Protein AF-A0A9R1X3T6-F1 (afdb_monomer_lite)

Foldseek 3Di:
DDAFDADDPVLLVVLVPDDDPAAAAQPCCVVRVVRLCVSCVVSVNCCLVVVVPPQDDQWDDDDPDIDGRPRNVRSVNSSVSSVVSNVVRHDPNNLQPDDPPDQLVNLLVVLVVVQVVCVVVVNHDDQLRSVVVSLVNDDPLCVVVSVVQVPDPPHDGSVCSNVSRNVSVVVVVVPDDPPPPDDDDDDDDDDDDDDPPVVVVVVVVVVVQVVCVVVVHHDDDDDPPDPDD

Organism: Lactuca sativa (NCBI:txid4236)

Radius of gyration: 33.15 Å; chains: 1; bounding box: 69×45×117 Å

Secondary structure (DSSP, 8-state):
-PPPPPPPHHHHHHHHH---S--B-TT-HHHHHHHHHHHHHHTT-THHHHSSSPPPPSEEEETTEEEE-THHHHHHHHHHHHHHHHHHTB-TTTT----TT--HHHHHHHHHHHHHHHHHTT-PPPHHHHHHHHHHHS-GGGHHHHHHHHT-SSPPPHHHHHHHHHHHHHHHHHT----------------------HHHHHHHHHHHHHHHHHTT------PPP----

Structure (mmCIF, N/CA/C/O backbone):
data_AF-A0A9R1X3T6-F1
#
_entry.id   AF-A0A9R1X3T6-F1
#
loop_
_atom_site.group_PDB
_atom_site.id
_atom_site.type_symbol
_atom_site.label_atom_id
_atom_site.label_alt_id
_atom_site.label_comp_id
_atom_site.label_asym_id
_atom_site.label_entity_id
_atom_site.label_seq_id
_atom_site.pdbx_PDB_ins_code
_atom_site.Cartn_x
_atom_site.Cartn_y
_atom_site.Cartn_z
_atom_site.occupancy
_atom_site.B_iso_or_equiv
_atom_site.auth_seq_id
_atom_site.auth_comp_id
_atom_site.auth_asym_id
_atom_site.auth_atom_id
_atom_site.pdbx_PDB_model_num
ATOM 1 N N . MET A 1 1 ? -8.256 0.580 31.369 1.00 58.09 1 MET A N 1
ATOM 2 C CA . MET A 1 1 ? -8.127 0.953 29.943 1.00 58.09 1 MET A CA 1
ATOM 3 C C . MET A 1 1 ? -8.313 2.452 29.812 1.00 58.09 1 MET A C 1
ATOM 5 O O . MET A 1 1 ? -9.184 2.986 30.488 1.00 58.09 1 MET A O 1
ATOM 9 N N . ALA A 1 2 ? -7.495 3.122 28.999 1.00 66.38 2 ALA A N 1
ATOM 10 C CA . ALA A 1 2 ? -7.715 4.529 28.677 1.00 66.38 2 ALA A CA 1
ATOM 11 C C . ALA A 1 2 ? -9.013 4.673 27.867 1.00 66.38 2 ALA A C 1
ATOM 13 O O . ALA A 1 2 ? -9.274 3.880 26.963 1.00 66.38 2 ALA A O 1
ATOM 14 N N . THR A 1 3 ? -9.844 5.654 28.210 1.00 85.12 3 THR A N 1
ATOM 15 C CA . THR A 1 3 ? -11.083 5.933 27.479 1.00 85.12 3 THR A CA 1
ATOM 16 C C . THR A 1 3 ? -10.748 6.509 26.109 1.00 85.12 3 THR A C 1
ATOM 18 O O . THR A 1 3 ? -10.064 7.527 26.024 1.00 85.12 3 THR A O 1
ATOM 21 N N . ILE A 1 4 ? -11.262 5.897 25.042 1.00 91.44 4 ILE A N 1
ATOM 22 C CA . ILE A 1 4 ? -11.069 6.408 23.682 1.00 91.44 4 ILE A CA 1
ATOM 23 C C . ILE A 1 4 ? -12.177 7.400 23.355 1.00 91.44 4 ILE A C 1
ATOM 25 O O . ILE A 1 4 ? -13.370 7.114 23.517 1.00 91.44 4 ILE A O 1
ATOM 29 N N . VAL A 1 5 ? -11.767 8.566 22.865 1.00 92.19 5 VAL A N 1
ATOM 30 C CA . VAL A 1 5 ? -12.649 9.623 22.372 1.00 92.19 5 VAL A CA 1
ATOM 31 C C . VAL A 1 5 ? -12.617 9.599 20.847 1.00 92.19 5 VAL A C 1
ATOM 33 O O . VAL A 1 5 ? -11.555 9.467 20.243 1.00 92.19 5 VAL A O 1
ATOM 36 N N . ALA A 1 6 ? -13.789 9.681 20.218 1.00 92.75 6 ALA A N 1
ATOM 37 C CA . ALA A 1 6 ? -13.873 9.772 18.765 1.00 92.75 6 ALA A CA 1
ATOM 38 C C . ALA A 1 6 ? -13.402 11.151 18.292 1.00 92.75 6 ALA A C 1
ATOM 40 O O . ALA A 1 6 ? -13.738 12.154 18.924 1.00 92.75 6 ALA A O 1
ATOM 41 N N . PHE A 1 7 ? -12.704 11.205 17.158 1.00 95.38 7 PHE A N 1
ATOM 42 C CA . PHE A 1 7 ? -12.350 12.483 16.546 1.00 95.38 7 PHE A CA 1
ATOM 43 C C . PHE A 1 7 ? -13.598 13.286 16.179 1.00 95.38 7 PHE A C 1
ATOM 45 O O . PHE A 1 7 ? -14.548 12.775 15.572 1.00 95.38 7 PHE A O 1
ATOM 52 N N . THR A 1 8 ? -13.560 14.569 16.502 1.00 96.25 8 THR A N 1
ATOM 53 C CA . THR A 1 8 ? -14.550 15.554 16.091 1.00 96.25 8 THR A CA 1
ATOM 54 C C . THR A 1 8 ? -14.510 15.769 14.578 1.00 96.25 8 THR A C 1
ATOM 56 O O . THR A 1 8 ? -13.500 15.545 13.907 1.00 96.25 8 THR A O 1
ATOM 59 N N . THR A 1 9 ? -15.610 16.269 14.014 1.00 95.69 9 THR A N 1
ATOM 60 C CA . THR A 1 9 ? -15.668 16.642 12.592 1.00 95.69 9 THR A CA 1
ATOM 61 C C . THR A 1 9 ? -14.607 17.685 12.231 1.00 95.69 9 THR A C 1
ATOM 63 O O . THR A 1 9 ? -14.034 17.631 11.146 1.00 95.69 9 THR A O 1
ATOM 66 N N . GLN A 1 10 ? -14.310 18.613 13.144 1.00 96.62 10 GLN A N 1
ATOM 67 C CA . GLN A 1 10 ? -13.296 19.643 12.930 1.00 96.62 10 GLN A CA 1
ATOM 68 C C . GLN A 1 10 ? -11.887 19.048 12.823 1.00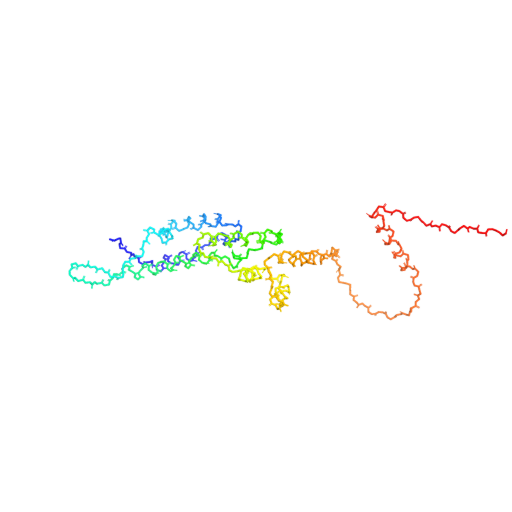 96.62 10 GLN A C 1
ATOM 70 O O . GLN A 1 10 ? -11.157 19.401 11.900 1.00 96.62 10 GLN A O 1
ATOM 75 N N . GLU A 1 11 ? -11.523 18.121 13.713 1.00 95.94 11 GLU A N 1
ATOM 76 C CA . GLU A 1 11 ? -10.238 17.411 13.646 1.00 95.94 11 GLU A CA 1
ATOM 77 C C . GLU A 1 11 ? -10.120 16.625 12.340 1.00 95.94 11 GLU A C 1
ATOM 79 O O . GLU A 1 11 ? -9.142 16.781 11.614 1.00 95.94 11 GLU A O 1
ATOM 84 N N . LYS A 1 12 ? -11.158 15.861 11.971 1.00 95.19 12 LYS A N 1
ATOM 85 C CA . LYS A 1 12 ? -11.175 15.103 10.709 1.00 95.19 12 LYS A CA 1
ATOM 86 C C . LYS A 1 12 ? -10.981 16.005 9.489 1.00 95.19 12 LYS A C 1
ATOM 88 O O . LYS A 1 12 ? -10.190 15.675 8.608 1.00 95.19 12 LYS A O 1
ATOM 93 N N . ASN A 1 13 ? -11.650 17.156 9.454 1.00 95.50 13 ASN A N 1
ATOM 94 C CA . ASN A 1 13 ? -11.508 18.128 8.370 1.00 95.50 13 ASN A CA 1
ATOM 95 C C . ASN A 1 13 ? -10.108 18.749 8.328 1.00 95.50 13 ASN A C 1
ATOM 97 O O . ASN A 1 13 ? -9.553 18.911 7.242 1.00 95.50 13 ASN A O 1
ATOM 101 N N . SER A 1 14 ? -9.535 19.071 9.491 1.00 96.12 14 SER A N 1
ATOM 102 C CA . SER A 1 14 ? -8.166 19.582 9.605 1.00 96.12 14 SER A CA 1
ATOM 103 C C . SER A 1 14 ? -7.156 18.573 9.056 1.00 96.12 14 SER A C 1
ATOM 105 O O . SER A 1 14 ? -6.348 18.917 8.194 1.00 96.12 14 SER A O 1
ATOM 107 N N . HIS A 1 15 ? -7.266 17.305 9.470 1.00 96.06 15 HIS A N 1
ATOM 108 C CA . HIS A 1 15 ? -6.388 16.237 8.998 1.00 96.06 15 HIS A CA 1
ATOM 109 C C . HIS A 1 15 ? -6.493 16.036 7.480 1.00 96.06 15 HIS A C 1
ATOM 111 O O . HIS A 1 15 ? -5.476 15.990 6.795 1.00 96.06 15 HIS A O 1
ATOM 117 N N . ASN A 1 16 ? -7.717 15.978 6.946 1.00 93.00 16 ASN A N 1
ATOM 118 C CA . ASN A 1 16 ? -7.960 15.738 5.520 1.00 93.00 16 ASN A CA 1
ATOM 119 C C . ASN A 1 16 ? -7.567 16.922 4.625 1.00 93.00 16 ASN A C 1
ATOM 121 O O . ASN A 1 16 ? -7.304 16.738 3.441 1.00 93.00 16 ASN A O 1
ATOM 125 N N . SER A 1 17 ? -7.546 18.139 5.170 1.00 94.50 17 SER A N 1
ATOM 126 C CA . SER A 1 17 ? -7.155 19.339 4.422 1.00 94.50 17 SER A CA 1
ATOM 127 C C . SER A 1 17 ? -5.640 19.551 4.396 1.00 94.50 17 SER A C 1
ATOM 129 O O . SER A 1 17 ? -5.161 20.442 3.688 1.00 94.50 17 SER A O 1
ATOM 131 N N . HIS A 1 18 ? -4.878 18.770 5.169 1.00 94.56 18 HIS A N 1
ATOM 132 C CA . HIS A 1 18 ? -3.429 18.881 5.205 1.00 94.56 18 HIS A CA 1
ATOM 133 C C . HIS A 1 18 ? -2.824 18.511 3.847 1.00 94.56 18 HIS A C 1
ATOM 135 O O . HIS A 1 18 ? -3.105 17.458 3.279 1.00 94.56 18 HIS A O 1
ATOM 141 N N . LYS A 1 19 ? -1.966 19.391 3.326 1.00 93.94 19 LYS A N 1
ATOM 142 C CA . LYS A 1 19 ? -1.260 19.166 2.065 1.00 93.94 19 LYS A CA 1
ATOM 143 C C . LYS A 1 19 ? 0.124 18.610 2.349 1.00 93.94 19 LYS A C 1
ATOM 145 O O . LYS A 1 19 ? 1.011 19.343 2.778 1.00 93.94 19 LYS A O 1
ATOM 150 N N . PHE A 1 20 ? 0.299 17.327 2.066 1.00 94.69 20 PHE A N 1
ATOM 151 C CA . PHE A 1 20 ? 1.606 16.687 2.092 1.00 94.69 20 PHE A CA 1
ATOM 152 C C . PHE A 1 20 ? 2.455 17.139 0.899 1.00 94.69 20 PHE A C 1
ATOM 154 O O . PHE A 1 20 ? 1.932 17.385 -0.189 1.00 94.69 20 PHE A O 1
ATOM 161 N N . ALA A 1 21 ? 3.767 17.260 1.104 1.00 92.62 21 ALA A N 1
ATOM 162 C CA . ALA A 1 21 ? 4.680 17.786 0.091 1.00 92.62 21 ALA A CA 1
ATOM 163 C C . ALA A 1 21 ? 4.829 16.853 -1.124 1.00 92.62 21 ALA A C 1
ATOM 165 O O . ALA A 1 21 ? 5.020 17.319 -2.245 1.00 92.62 21 ALA A O 1
ATOM 166 N N . PHE A 1 22 ? 4.744 15.541 -0.904 1.00 92.25 22 PHE A N 1
ATOM 167 C CA . PHE A 1 22 ? 4.844 14.510 -1.933 1.00 92.25 22 PHE A CA 1
ATOM 168 C C . PHE A 1 22 ? 4.135 13.232 -1.473 1.00 92.25 22 PHE A C 1
ATOM 170 O O . PHE A 1 22 ? 3.909 13.023 -0.284 1.00 92.25 22 PHE A O 1
ATOM 177 N N . THR A 1 23 ? 3.783 12.367 -2.417 1.00 92.94 23 THR A N 1
ATOM 178 C CA . THR A 1 23 ? 3.212 11.044 -2.138 1.00 92.94 23 THR A CA 1
ATOM 179 C C . THR A 1 23 ? 4.303 9.973 -2.101 1.00 92.94 23 THR A C 1
ATOM 181 O O . THR A 1 23 ? 5.432 10.202 -2.548 1.00 92.94 23 THR A O 1
ATOM 184 N N . LEU A 1 24 ? 3.986 8.801 -1.550 1.00 88.75 24 LEU A N 1
ATOM 185 C CA . LEU A 1 24 ? 4.887 7.651 -1.556 1.00 88.75 24 LEU A CA 1
ATOM 186 C C . LEU A 1 24 ? 5.187 7.224 -2.995 1.00 88.75 24 LEU A C 1
ATOM 188 O O . LEU A 1 24 ? 4.274 7.026 -3.794 1.00 88.75 24 LEU A O 1
ATOM 192 N N . LEU A 1 25 ? 6.467 7.052 -3.291 1.00 84.25 25 LEU A N 1
ATOM 193 C CA . LEU A 1 25 ? 7.042 6.527 -4.523 1.00 84.25 25 LEU A CA 1
ATOM 194 C C . LEU A 1 25 ? 8.085 5.456 -4.155 1.00 84.25 25 LEU A C 1
ATOM 196 O O . LEU A 1 25 ? 8.583 5.466 -3.025 1.00 84.25 25 LEU A O 1
ATOM 200 N N . PRO A 1 26 ? 8.477 4.577 -5.094 1.00 78.69 26 PRO A N 1
ATOM 201 C CA . PRO A 1 26 ? 9.400 3.475 -4.804 1.00 78.69 26 PRO A CA 1
ATOM 202 C C . PRO A 1 26 ? 10.712 3.918 -4.134 1.00 78.69 26 PRO A C 1
ATOM 204 O O . PRO A 1 26 ? 11.197 3.264 -3.218 1.00 78.69 26 PRO A O 1
ATOM 207 N N . MET A 1 27 ? 11.245 5.081 -4.525 1.00 81.25 27 MET A N 1
ATOM 208 C CA . MET A 1 27 ? 12.571 5.549 -4.094 1.00 81.25 27 MET A CA 1
ATOM 209 C C . MET A 1 27 ? 12.548 6.593 -2.970 1.00 81.25 27 MET A C 1
ATOM 211 O O . MET A 1 27 ? 13.602 7.092 -2.579 1.00 81.25 27 MET A O 1
ATOM 215 N N . ASN A 1 28 ? 11.374 6.970 -2.444 1.00 83.81 28 ASN A N 1
ATOM 216 C CA . ASN A 1 28 ? 11.267 8.064 -1.468 1.00 83.81 28 ASN A CA 1
ATOM 217 C C . ASN A 1 28 ? 10.756 7.639 -0.083 1.00 83.81 28 ASN A C 1
ATOM 219 O O . ASN A 1 28 ? 10.477 8.520 0.734 1.00 83.81 28 ASN A O 1
ATOM 223 N N . TYR A 1 29 ? 10.674 6.333 0.207 1.00 86.00 29 TYR A N 1
ATOM 224 C CA . TYR A 1 29 ? 10.090 5.817 1.452 1.00 86.00 29 TYR A CA 1
ATOM 225 C C . TYR A 1 29 ? 10.651 6.486 2.712 1.00 86.00 29 TYR A C 1
ATOM 227 O O . TYR A 1 29 ? 9.877 6.870 3.577 1.00 86.00 29 TYR A O 1
ATOM 235 N N . GLY A 1 30 ? 11.970 6.694 2.811 1.00 83.88 30 GLY A N 1
ATOM 236 C CA . GLY A 1 30 ? 12.572 7.342 3.985 1.00 83.88 30 GLY A CA 1
ATOM 237 C C . GLY A 1 30 ? 12.046 8.763 4.227 1.00 83.88 30 GLY A C 1
ATOM 238 O O . GLY A 1 30 ? 11.645 9.098 5.341 1.00 83.88 30 GLY A O 1
ATOM 239 N N . ASN A 1 31 ? 11.973 9.575 3.167 1.00 85.81 31 ASN A N 1
ATOM 240 C CA . ASN A 1 31 ? 11.444 10.940 3.234 1.00 85.81 31 ASN A CA 1
ATOM 241 C C . ASN A 1 31 ? 9.927 10.948 3.475 1.00 85.81 31 ASN A C 1
ATOM 243 O O . ASN A 1 31 ? 9.427 11.758 4.255 1.00 85.81 31 ASN A O 1
ATOM 247 N N . TRP A 1 32 ? 9.196 10.031 2.834 1.00 94.25 32 TRP A N 1
ATOM 248 C CA . TRP A 1 32 ? 7.752 9.881 3.013 1.00 94.25 32 TRP A CA 1
ATOM 249 C C . TRP A 1 32 ? 7.418 9.473 4.445 1.00 94.25 32 TRP A C 1
ATOM 251 O O . TRP A 1 32 ? 6.621 10.142 5.097 1.00 94.25 32 TRP A O 1
ATOM 261 N N . LYS A 1 33 ? 8.095 8.448 4.969 1.00 93.50 33 LYS A N 1
ATOM 262 C CA . LYS A 1 33 ? 7.914 7.961 6.334 1.00 93.50 33 LYS A CA 1
ATOM 263 C C . LYS A 1 33 ? 8.160 9.085 7.330 1.00 93.50 33 LYS A C 1
ATOM 265 O O . LYS A 1 33 ? 7.299 9.329 8.163 1.00 93.50 33 LYS A O 1
ATOM 270 N N . ALA A 1 34 ? 9.281 9.801 7.211 1.00 93.06 34 ALA A N 1
ATOM 271 C CA . ALA A 1 34 ? 9.585 10.918 8.099 1.00 93.06 34 ALA A CA 1
ATOM 272 C C . ALA A 1 34 ? 8.468 11.974 8.078 1.00 93.06 34 ALA A C 1
ATOM 274 O O . ALA A 1 34 ? 8.021 12.410 9.134 1.00 93.06 34 ALA A O 1
ATOM 275 N N . MET A 1 35 ? 7.974 12.362 6.902 1.00 96.44 35 MET A N 1
ATOM 276 C CA . MET A 1 35 ? 6.898 13.349 6.783 1.00 96.44 35 MET A CA 1
ATOM 277 C C . MET A 1 35 ? 5.582 12.867 7.419 1.00 96.44 35 MET A C 1
ATOM 279 O O . MET A 1 35 ? 4.973 13.606 8.195 1.00 96.44 35 MET A O 1
ATOM 283 N N . ILE A 1 36 ? 5.147 11.641 7.113 1.00 96.94 36 ILE A N 1
ATOM 284 C CA . ILE A 1 36 ? 3.905 11.073 7.656 1.00 96.94 36 ILE A CA 1
ATOM 285 C C . ILE A 1 36 ? 4.013 10.871 9.167 1.00 96.94 36 ILE A C 1
ATOM 287 O O . ILE A 1 36 ? 3.097 11.237 9.897 1.00 96.94 36 ILE A O 1
ATOM 291 N N . GLU A 1 37 ? 5.140 10.359 9.654 1.00 96.75 37 GLU A N 1
ATOM 292 C CA . GLU A 1 37 ? 5.394 10.149 11.079 1.00 96.75 37 GLU A CA 1
ATOM 293 C C . GLU A 1 37 ? 5.304 11.467 11.859 1.00 96.75 37 GLU A C 1
ATOM 295 O O . GLU A 1 37 ? 4.552 11.542 12.829 1.00 96.75 37 GLU A O 1
ATOM 300 N N . HIS A 1 38 ? 5.949 12.544 11.391 1.00 96.56 38 HIS A N 1
ATOM 301 C CA . HIS A 1 38 ? 5.831 13.863 12.026 1.00 96.56 38 HIS A CA 1
ATOM 302 C C . HIS A 1 38 ? 4.384 14.360 12.072 1.00 96.56 38 HIS A C 1
ATOM 304 O O . HIS A 1 38 ? 3.942 14.863 13.105 1.00 96.56 38 HIS A O 1
ATOM 310 N N . PHE A 1 39 ? 3.630 14.206 10.979 1.00 97.94 39 PHE A N 1
ATOM 311 C CA . PHE A 1 39 ? 2.221 14.593 10.943 1.00 97.94 39 PHE A CA 1
ATOM 312 C C . PHE A 1 39 ? 1.385 13.792 11.951 1.00 97.94 39 PHE A C 1
ATOM 314 O O . PHE A 1 39 ? 0.578 14.365 12.685 1.00 97.94 39 PHE A O 1
ATOM 321 N N . LEU A 1 40 ? 1.578 12.474 12.014 1.00 97.69 40 LEU A N 1
ATOM 322 C CA . LEU A 1 40 ? 0.830 11.611 12.922 1.00 97.69 40 LEU A CA 1
ATOM 323 C C . LEU A 1 40 ? 1.188 11.886 14.384 1.00 97.69 40 LEU A C 1
ATOM 325 O O . LEU A 1 40 ? 0.290 11.943 15.220 1.00 97.69 40 LEU A O 1
ATOM 329 N N . VAL A 1 41 ? 2.466 12.098 14.701 1.00 97.44 41 VAL A N 1
ATOM 330 C CA . VAL A 1 41 ? 2.913 12.462 16.054 1.00 97.44 41 VAL A CA 1
ATOM 331 C C . VAL A 1 41 ? 2.335 13.817 16.461 1.00 97.44 41 VAL A C 1
ATOM 333 O O . VAL A 1 41 ? 1.760 13.927 17.540 1.00 97.44 41 VAL A O 1
ATOM 336 N N . PHE A 1 42 ? 2.399 14.823 15.582 1.00 96.94 42 PHE A N 1
ATOM 337 C CA . PHE A 1 42 ? 1.869 16.164 15.852 1.00 96.94 42 PHE A CA 1
ATOM 338 C C . PHE A 1 42 ? 0.371 16.157 16.199 1.00 96.94 42 PHE A C 1
ATOM 340 O O . PHE A 1 42 ? -0.074 16.951 17.024 1.00 96.94 42 PHE A O 1
ATOM 347 N N . ASN A 1 43 ? -0.398 15.239 15.608 1.00 96.12 43 ASN A N 1
ATOM 348 C CA . ASN A 1 43 ? -1.840 15.115 15.831 1.00 96.12 43 ASN A CA 1
ATOM 349 C C . ASN A 1 43 ? -2.222 13.997 16.829 1.00 96.12 43 ASN A C 1
ATOM 351 O O . ASN A 1 43 ? -3.399 13.665 16.943 1.00 96.12 43 ASN A O 1
ATOM 355 N N . ASN A 1 44 ? -1.264 13.401 17.556 1.00 95.19 44 ASN A N 1
ATOM 356 C CA . ASN A 1 44 ? -1.488 12.263 18.470 1.00 95.19 44 ASN A CA 1
ATOM 357 C C . ASN A 1 44 ? -2.145 11.033 17.805 1.00 95.19 44 ASN A C 1
ATOM 359 O O . ASN A 1 44 ? -2.881 10.275 18.436 1.00 95.19 44 ASN A O 1
ATOM 363 N N . LEU A 1 45 ? -1.883 10.833 16.516 1.00 96.69 45 LEU A N 1
ATOM 364 C CA . LEU A 1 45 ? -2.418 9.741 15.701 1.00 96.69 45 LEU A CA 1
ATOM 365 C C . LEU A 1 45 ? -1.447 8.562 15.592 1.00 96.69 45 LEU A C 1
ATOM 367 O O . LEU A 1 45 ? -1.869 7.458 15.258 1.00 96.69 45 LEU A O 1
ATOM 371 N N . PHE A 1 46 ? -0.156 8.779 15.867 1.00 96.81 46 PHE A N 1
ATOM 372 C CA . PHE A 1 46 ? 0.876 7.756 15.663 1.00 96.81 46 PHE A CA 1
ATOM 373 C C . PHE A 1 46 ? 0.636 6.492 16.497 1.00 96.81 46 PHE A C 1
ATOM 375 O O . PHE A 1 46 ? 0.965 5.396 16.054 1.00 96.81 46 PHE A O 1
ATOM 382 N N . GLY A 1 47 ? -0.048 6.634 17.636 1.00 94.94 47 GLY A N 1
ATOM 383 C CA . GLY A 1 47 ? -0.381 5.516 18.510 1.00 94.94 47 GLY A CA 1
ATOM 384 C C . GLY A 1 47 ? -1.270 4.435 17.877 1.00 94.94 47 GLY A C 1
ATOM 385 O O . GLY A 1 47 ? -1.239 3.279 18.296 1.00 94.94 47 GLY A O 1
ATOM 386 N N . TYR A 1 48 ? -2.055 4.793 16.854 1.00 95.00 48 TYR A N 1
ATOM 387 C CA . TYR A 1 48 ? -2.843 3.830 16.073 1.00 95.00 48 TYR A CA 1
ATOM 388 C C . TYR A 1 48 ? -1.972 3.035 15.085 1.00 95.00 48 TYR A C 1
ATOM 390 O O . TYR A 1 48 ? -2.354 1.947 14.675 1.00 95.00 48 TYR A O 1
ATOM 398 N N . VAL A 1 49 ? -0.797 3.558 14.713 1.00 94.88 49 VAL A N 1
ATOM 399 C CA . VAL A 1 49 ? 0.128 2.929 13.755 1.00 94.88 49 VAL A CA 1
ATOM 400 C C . VAL A 1 49 ? 1.156 2.047 14.458 1.00 94.88 49 VAL A C 1
ATOM 402 O O . VAL A 1 49 ? 1.432 0.946 13.993 1.00 94.88 49 VAL A O 1
ATOM 405 N N . ASP A 1 50 ? 1.723 2.509 15.574 1.00 93.56 50 ASP A N 1
ATOM 406 C CA . ASP A 1 50 ? 2.733 1.757 16.334 1.00 93.56 50 ASP A CA 1
ATOM 407 C C . ASP A 1 50 ? 2.135 0.733 17.318 1.00 93.56 50 ASP A C 1
ATOM 409 O O . ASP A 1 50 ? 2.862 -0.060 17.916 1.00 93.56 50 ASP A O 1
ATOM 413 N N . GLY A 1 51 ? 0.808 0.736 17.476 1.00 91.44 51 GLY A N 1
ATOM 414 C CA . GLY A 1 51 ? 0.079 -0.179 18.347 1.00 91.44 51 GLY A CA 1
ATOM 415 C C . GLY A 1 51 ? 0.095 0.203 19.828 1.00 91.44 51 GLY A C 1
ATOM 416 O O . GLY A 1 51 ? -0.414 -0.561 20.649 1.00 91.44 51 GLY A O 1
ATOM 417 N N . THR A 1 52 ? 0.625 1.372 20.202 1.00 93.50 52 THR A N 1
ATOM 418 C CA . THR A 1 52 ? 0.538 1.871 21.585 1.00 93.50 52 THR A CA 1
ATOM 419 C C . THR A 1 52 ? -0.904 2.194 21.991 1.00 93.50 52 THR A C 1
ATOM 421 O O . THR A 1 52 ? -1.257 2.056 23.165 1.00 93.50 52 THR A O 1
ATOM 424 N N . ILE A 1 53 ? -1.770 2.548 21.032 1.00 92.94 53 ILE A N 1
ATOM 425 C CA . ILE A 1 53 ? -3.228 2.617 21.197 1.00 92.94 53 ILE A CA 1
ATOM 426 C C . ILE A 1 53 ? -3.834 1.308 20.683 1.00 92.94 53 ILE A C 1
ATOM 428 O O . ILE A 1 53 ? -4.216 1.180 19.519 1.00 92.94 53 ILE A O 1
ATOM 432 N N . THR A 1 54 ? -3.946 0.324 21.570 1.00 91.88 54 THR A N 1
ATOM 433 C CA . THR A 1 54 ? -4.470 -0.998 21.221 1.00 91.88 54 THR A CA 1
ATOM 434 C C . THR A 1 54 ? -5.980 -0.992 20.981 1.00 91.88 54 THR A C 1
ATOM 436 O O . THR A 1 54 ? -6.731 -0.205 21.569 1.00 91.88 54 THR A O 1
ATOM 439 N N . CYS A 1 55 ? -6.437 -1.917 20.130 1.00 89.75 55 CYS A N 1
ATOM 440 C CA . CYS A 1 55 ? -7.861 -2.171 19.953 1.00 89.75 55 CYS A CA 1
ATOM 441 C C . CYS A 1 55 ? -8.496 -2.496 21.309 1.00 89.75 55 CYS A C 1
ATOM 443 O O . CYS A 1 55 ? -8.068 -3.409 22.016 1.00 89.75 55 CYS A O 1
ATOM 445 N N . SER A 1 56 ? -9.530 -1.737 21.668 1.00 89.00 56 SER A N 1
ATOM 446 C CA . SER A 1 56 ? -10.292 -1.988 22.889 1.00 89.00 56 SER A CA 1
ATOM 447 C C . SER A 1 56 ? -11.018 -3.334 22.821 1.00 89.00 56 SER A C 1
ATOM 449 O O . SER A 1 56 ? -11.361 -3.811 21.743 1.00 89.00 56 SER A O 1
ATOM 451 N N . GLU A 1 57 ? -11.300 -3.937 23.972 1.00 88.56 57 GLU A N 1
ATOM 452 C CA . GLU A 1 57 ? -12.170 -5.114 24.023 1.00 88.56 57 GLU A CA 1
ATOM 453 C C . GLU A 1 57 ? -13.608 -4.723 23.673 1.00 88.56 57 GLU A C 1
ATOM 455 O O . GLU A 1 57 ? -14.070 -3.645 24.055 1.00 88.56 57 GLU A O 1
ATOM 460 N N . PHE A 1 58 ? -14.322 -5.603 22.965 1.00 88.19 58 PHE A N 1
ATOM 461 C CA . PHE A 1 58 ? -15.718 -5.379 22.576 1.00 88.19 58 PHE A CA 1
ATOM 462 C C . PHE A 1 58 ? -16.651 -5.286 23.794 1.00 88.19 58 PHE A C 1
ATOM 464 O O . PHE A 1 58 ? -17.570 -4.468 23.820 1.00 88.19 58 PHE A O 1
ATOM 471 N N . LYS A 1 59 ? -16.384 -6.095 24.824 1.00 87.94 59 LYS A N 1
ATOM 472 C CA . LYS A 1 59 ? -17.150 -6.148 26.073 1.00 87.94 59 LYS A CA 1
ATOM 473 C C . LYS A 1 59 ? -16.247 -5.857 27.256 1.00 87.94 59 LYS A C 1
ATOM 475 O O . LYS A 1 59 ? -15.078 -6.216 27.234 1.00 87.94 59 LYS A O 1
ATOM 480 N N . VAL A 1 60 ? -16.807 -5.242 28.289 1.00 87.06 60 VAL A N 1
ATOM 481 C CA . VAL A 1 60 ? -16.126 -4.968 29.554 1.00 87.06 60 VAL A CA 1
ATOM 482 C C . VAL A 1 60 ? -16.959 -5.515 30.713 1.00 87.06 60 VAL A C 1
ATOM 484 O O . VAL A 1 60 ? -18.187 -5.428 30.702 1.00 87.06 60 VAL A O 1
ATOM 487 N N . SER A 1 61 ? -16.296 -6.100 31.714 1.00 84.94 61 SER A N 1
ATOM 488 C CA . SER A 1 61 ? -16.953 -6.546 32.948 1.00 84.94 61 SER A CA 1
ATOM 489 C C . SER A 1 61 ? -16.908 -5.425 33.979 1.00 84.94 61 SER A C 1
ATOM 491 O O . SER A 1 61 ? -15.827 -4.978 34.363 1.00 84.94 61 SER A O 1
ATOM 493 N N . THR A 1 62 ? -18.071 -4.965 34.437 1.00 78.38 62 THR A N 1
ATOM 494 C CA . THR A 1 62 ? -18.179 -4.025 35.563 1.00 78.38 62 THR A CA 1
ATOM 495 C C . THR A 1 62 ? -18.958 -4.711 36.680 1.00 78.38 62 THR A C 1
ATOM 497 O O . THR A 1 62 ? -20.185 -4.777 36.641 1.00 78.38 62 THR A O 1
ATOM 500 N N . GLY A 1 63 ? -18.242 -5.275 37.657 1.00 81.50 63 GLY A N 1
ATOM 501 C CA . GLY A 1 63 ? -18.840 -6.213 38.614 1.00 81.50 63 GLY A CA 1
ATOM 502 C C . GLY A 1 63 ? -19.320 -7.485 37.905 1.00 81.50 63 GLY A C 1
ATOM 503 O O . GLY A 1 63 ? -18.611 -7.996 37.038 1.00 81.50 63 GLY A O 1
ATOM 504 N N . ASP A 1 64 ? -20.532 -7.944 38.232 1.00 76.94 64 ASP A N 1
ATOM 505 C CA . ASP A 1 64 ? -21.161 -9.138 37.636 1.00 76.94 64 ASP A CA 1
ATOM 506 C C . ASP A 1 64 ? -21.815 -8.884 36.261 1.00 76.94 64 ASP A C 1
ATOM 508 O O . ASP A 1 64 ? -22.305 -9.812 35.616 1.00 76.94 64 ASP A O 1
ATOM 512 N N . ALA A 1 65 ? -21.854 -7.631 35.793 1.00 77.25 65 ALA A N 1
ATOM 513 C CA . ALA A 1 65 ? -22.494 -7.265 34.534 1.00 77.25 65 ALA A CA 1
ATOM 514 C C . ALA A 1 65 ? -21.476 -7.149 33.390 1.00 77.25 65 ALA A C 1
ATOM 516 O O . ALA A 1 65 ? -20.487 -6.416 33.481 1.00 77.25 65 ALA A O 1
ATOM 517 N N . ILE A 1 66 ? -21.770 -7.834 32.281 1.00 87.31 66 ILE A N 1
ATOM 518 C CA . ILE A 1 66 ? -21.044 -7.713 31.015 1.00 87.31 66 ILE A CA 1
ATOM 519 C C . ILE A 1 66 ? -21.758 -6.669 30.158 1.00 87.31 66 ILE A C 1
ATOM 521 O O . ILE A 1 66 ? -22.918 -6.860 29.787 1.00 87.31 66 ILE A O 1
ATOM 525 N N . THR A 1 67 ? -21.069 -5.583 29.823 1.00 88.75 67 THR A N 1
ATOM 526 C CA . THR A 1 67 ? -21.611 -4.488 29.008 1.00 88.75 67 THR A CA 1
ATOM 527 C C . THR A 1 67 ? -20.738 -4.221 27.787 1.00 88.75 67 THR A C 1
ATOM 529 O O . THR A 1 67 ? -19.548 -4.547 27.768 1.00 88.75 67 THR A O 1
ATOM 532 N N . ASP A 1 68 ? -21.332 -3.652 26.738 1.00 90.06 68 ASP A N 1
ATOM 533 C CA . ASP A 1 68 ? -20.592 -3.269 25.535 1.00 90.06 68 ASP A CA 1
ATOM 534 C C . ASP A 1 68 ? -19.682 -2.072 25.829 1.00 90.06 68 ASP A C 1
ATOM 536 O O . ASP A 1 68 ? -20.077 -1.099 26.480 1.00 90.06 68 ASP A O 1
ATOM 540 N N . ASN A 1 69 ? -18.448 -2.131 25.335 1.00 90.88 69 ASN A N 1
ATOM 541 C CA . ASN A 1 69 ? -17.462 -1.093 25.573 1.00 90.88 69 ASN A CA 1
ATOM 542 C C . ASN A 1 69 ? -17.643 0.066 24.578 1.00 90.88 69 ASN A C 1
ATOM 544 O O . ASN A 1 69 ? -17.382 -0.102 23.383 1.00 90.88 69 ASN A O 1
ATOM 548 N N . PRO A 1 70 ? -17.975 1.285 25.034 1.00 90.62 70 PRO A N 1
ATOM 549 C CA . PRO A 1 70 ? -18.143 2.427 24.140 1.00 90.62 70 PRO A CA 1
ATOM 550 C C . PRO A 1 70 ? -16.831 2.882 23.474 1.00 90.62 70 PRO A C 1
ATOM 552 O O . PRO A 1 70 ? -16.878 3.638 22.505 1.00 90.62 70 PRO A O 1
ATOM 555 N N . SER A 1 71 ? -15.665 2.444 23.961 1.00 92.81 71 SER A N 1
ATOM 556 C CA . SER A 1 71 ? -14.358 2.739 23.356 1.00 92.81 71 SER A CA 1
ATOM 557 C C . SER A 1 71 ? -14.070 1.886 22.119 1.00 92.81 71 SER A C 1
ATOM 559 O O . SER A 1 71 ? -13.354 2.350 21.238 1.00 92.81 71 SER A O 1
ATOM 561 N N . TYR A 1 72 ? -14.660 0.689 22.005 1.00 93.12 72 TYR A N 1
ATOM 562 C CA . TYR A 1 72 ? -14.460 -0.202 20.857 1.00 93.12 72 TYR A CA 1
ATOM 563 C C . TYR A 1 72 ? -14.866 0.432 19.517 1.00 93.12 72 TYR A C 1
ATOM 565 O O . TYR A 1 72 ? -13.998 0.608 18.661 1.00 93.12 72 TYR A O 1
ATOM 573 N N . PRO A 1 73 ? -16.126 0.873 19.313 1.00 94.12 73 PRO A N 1
ATOM 574 C CA . PRO A 1 73 ? -16.519 1.470 18.037 1.00 94.12 73 PRO A CA 1
ATOM 575 C C . PRO A 1 73 ? -15.783 2.788 17.748 1.00 94.12 73 PRO A C 1
ATOM 577 O O . PRO A 1 73 ? -15.594 3.155 16.589 1.00 94.12 73 PRO A O 1
ATOM 580 N N . ARG A 1 74 ? -15.338 3.503 18.790 1.00 94.94 74 ARG A N 1
ATOM 581 C CA . ARG A 1 74 ? -14.560 4.741 18.641 1.00 94.94 74 ARG A CA 1
ATOM 582 C C . ARG A 1 74 ? -13.142 4.463 18.170 1.00 94.94 74 ARG A C 1
ATOM 584 O O . ARG A 1 74 ? -12.674 5.167 17.283 1.00 94.94 74 ARG A O 1
ATOM 591 N N . TRP A 1 75 ? -12.497 3.431 18.717 1.00 95.62 75 TRP A N 1
ATOM 592 C CA . TRP A 1 75 ? -11.193 2.976 18.243 1.00 95.62 75 TRP A CA 1
ATOM 593 C C . TRP A 1 75 ? -11.270 2.619 16.762 1.00 95.62 75 TRP A C 1
ATOM 595 O O . TRP A 1 75 ? -10.518 3.180 15.980 1.00 95.62 75 TRP A O 1
ATOM 605 N N . ILE A 1 76 ? -12.253 1.800 16.367 1.00 94.81 76 ILE A N 1
ATOM 606 C CA . ILE A 1 76 ? -12.454 1.390 14.968 1.00 94.81 76 ILE A CA 1
ATOM 607 C C . ILE A 1 76 ? -12.637 2.608 14.052 1.00 94.81 76 ILE A C 1
ATOM 609 O O . ILE A 1 76 ? -12.035 2.687 12.986 1.00 94.81 76 ILE A O 1
ATOM 613 N N . CYS A 1 77 ? -13.447 3.588 14.466 1.00 94.81 77 CYS A N 1
ATOM 614 C CA . CYS A 1 77 ? -13.653 4.800 13.676 1.00 94.81 77 CYS A CA 1
ATOM 615 C C . CYS A 1 77 ? -12.377 5.648 13.546 1.00 94.81 77 CYS A C 1
ATOM 617 O O . CYS A 1 77 ? -12.149 6.242 12.490 1.00 94.81 77 CYS A O 1
ATOM 619 N N . ASN A 1 78 ? -11.589 5.762 14.614 1.00 96.12 78 ASN A N 1
ATOM 620 C CA . ASN A 1 78 ? -10.357 6.543 14.614 1.00 96.12 78 ASN A CA 1
ATOM 621 C C . ASN A 1 78 ? -9.260 5.844 13.801 1.00 96.12 78 ASN A C 1
ATOM 623 O O . ASN A 1 78 ? -8.611 6.499 12.991 1.00 96.12 78 ASN A O 1
ATOM 627 N N . ASP A 1 79 ? -9.115 4.529 13.957 1.00 96.25 79 ASP A N 1
ATOM 628 C CA . ASP A 1 79 ? -8.196 3.688 13.188 1.00 96.25 79 ASP A CA 1
ATOM 629 C C . ASP A 1 79 ? -8.480 3.795 11.684 1.00 96.25 79 ASP A C 1
ATOM 631 O O . ASP A 1 79 ? -7.605 4.180 10.909 1.00 96.25 79 ASP A O 1
ATOM 635 N N . ALA A 1 80 ? -9.742 3.620 11.275 1.00 95.25 80 ALA A N 1
ATOM 636 C CA . ALA A 1 80 ? -10.147 3.778 9.879 1.00 95.25 80 ALA A CA 1
ATOM 637 C C . ALA A 1 80 ? -9.855 5.188 9.328 1.00 95.25 80 ALA A C 1
ATOM 639 O O . ALA A 1 80 ? -9.506 5.340 8.157 1.00 95.25 80 ALA A O 1
ATOM 640 N N . HIS A 1 81 ? -9.975 6.229 10.161 1.00 96.88 81 HIS A N 1
ATOM 641 C CA . HIS A 1 81 ? -9.636 7.604 9.778 1.00 96.88 81 HIS A CA 1
ATOM 642 C C . HIS A 1 81 ? -8.128 7.779 9.559 1.00 96.88 81 HIS A C 1
ATOM 644 O O . HIS A 1 81 ? -7.721 8.340 8.544 1.00 96.88 81 HIS A O 1
ATOM 650 N N . VAL A 1 82 ? -7.293 7.266 10.468 1.00 97.19 82 VAL A N 1
ATOM 651 C CA . VAL A 1 82 ? -5.825 7.284 10.325 1.00 97.19 82 VAL A CA 1
ATOM 652 C C . VAL A 1 82 ? -5.396 6.503 9.084 1.00 97.19 82 VAL A C 1
ATOM 654 O O . VAL A 1 82 ? -4.597 6.995 8.287 1.00 97.19 82 VAL A O 1
ATOM 657 N N . HIS A 1 83 ? -5.991 5.334 8.868 1.00 92.06 83 HIS A N 1
ATOM 658 C CA . HIS A 1 83 ? -5.746 4.504 7.697 1.00 92.06 83 HIS A CA 1
ATOM 659 C C . HIS A 1 83 ? -6.085 5.251 6.396 1.00 92.06 83 HIS A C 1
ATOM 661 O O . HIS A 1 83 ? -5.282 5.269 5.462 1.00 92.06 83 HIS A O 1
ATOM 667 N N . MET A 1 84 ? -7.237 5.928 6.348 1.00 94.75 84 MET A N 1
ATOM 668 C CA . MET A 1 84 ? -7.652 6.733 5.195 1.00 94.75 84 MET A CA 1
ATOM 669 C C . MET A 1 84 ? -6.643 7.845 4.876 1.00 94.75 84 MET A C 1
ATOM 671 O O . MET A 1 84 ? -6.315 8.052 3.707 1.00 94.75 84 MET A O 1
ATOM 675 N N . ILE A 1 85 ? -6.110 8.528 5.898 1.00 95.56 85 ILE A N 1
ATOM 676 C CA . ILE A 1 85 ? -5.066 9.545 5.712 1.00 95.56 85 ILE A CA 1
ATOM 677 C C . ILE A 1 85 ? -3.835 8.911 5.066 1.00 95.56 85 ILE A C 1
ATOM 679 O O . ILE A 1 85 ? -3.385 9.396 4.031 1.00 95.56 85 ILE A O 1
ATOM 683 N N . ILE A 1 86 ? -3.312 7.817 5.629 1.00 95.06 86 ILE A N 1
ATOM 684 C CA . ILE A 1 86 ? -2.086 7.178 5.131 1.00 95.06 86 ILE A CA 1
ATOM 685 C C . ILE A 1 86 ? -2.272 6.729 3.679 1.00 95.06 86 ILE A C 1
ATOM 687 O O . ILE A 1 86 ? -1.455 7.103 2.836 1.00 95.06 86 ILE A O 1
ATOM 691 N N . ILE A 1 87 ? -3.369 6.028 3.363 1.00 87.38 87 ILE A N 1
ATOM 692 C CA . ILE A 1 87 ? -3.690 5.597 1.991 1.00 87.38 87 ILE A CA 1
ATOM 693 C C . ILE A 1 87 ? -3.734 6.782 1.025 1.00 87.38 87 ILE A C 1
ATOM 695 O O . ILE A 1 87 ? -3.218 6.672 -0.085 1.00 87.38 87 ILE A O 1
ATOM 699 N N . SER A 1 88 ? -4.297 7.925 1.429 1.00 91.56 88 SER A N 1
ATOM 700 C CA . SER A 1 88 ? -4.397 9.103 0.552 1.00 91.56 88 SER A CA 1
ATOM 701 C C . SER A 1 88 ? -3.033 9.667 0.133 1.00 91.56 88 SER A C 1
ATOM 703 O O . SER A 1 88 ? -2.929 10.377 -0.867 1.00 91.56 88 SER A O 1
ATOM 705 N N . THR A 1 89 ? -1.975 9.328 0.873 1.00 94.06 89 THR A N 1
ATOM 706 C CA . THR A 1 89 ? -0.599 9.747 0.586 1.00 94.06 89 THR A CA 1
ATOM 707 C C . THR A 1 89 ? 0.188 8.734 -0.241 1.00 94.06 89 THR A C 1
ATOM 709 O O . THR A 1 89 ? 1.353 8.981 -0.553 1.00 94.06 89 THR A O 1
ATOM 712 N N . ILE A 1 90 ? -0.417 7.608 -0.616 1.00 89.94 90 ILE A N 1
ATOM 713 C CA . ILE A 1 90 ? 0.223 6.580 -1.434 1.00 89.94 90 ILE A CA 1
ATOM 714 C C . ILE A 1 90 ? -0.039 6.893 -2.908 1.00 89.94 90 ILE A C 1
ATOM 716 O O . ILE A 1 90 ? -1.186 6.974 -3.348 1.00 89.94 90 ILE A O 1
ATOM 720 N N . SER A 1 91 ? 1.021 7.085 -3.700 1.00 88.50 91 SER A N 1
ATOM 721 C CA . SER A 1 91 ? 0.865 7.240 -5.148 1.00 88.50 91 SER A CA 1
ATOM 722 C C . SER A 1 91 ? 0.371 5.935 -5.768 1.00 88.50 91 SER A C 1
ATOM 724 O O . SER A 1 91 ? 0.805 4.856 -5.371 1.00 88.50 91 SER A O 1
ATOM 726 N N . LYS A 1 92 ? -0.416 6.010 -6.847 1.00 77.56 92 LYS A N 1
ATOM 727 C CA . LYS A 1 92 ? -0.690 4.837 -7.704 1.00 77.56 92 LYS A CA 1
ATOM 728 C C . LYS A 1 92 ? 0.593 4.179 -8.243 1.00 77.56 92 LYS A C 1
ATOM 730 O O . LYS A 1 92 ? 0.579 3.011 -8.609 1.00 77.56 92 LYS A O 1
ATOM 735 N N . TYR A 1 93 ? 1.692 4.933 -8.265 1.00 73.25 93 TYR A N 1
ATOM 736 C CA . TYR A 1 93 ? 3.020 4.495 -8.683 1.00 73.25 93 TYR A CA 1
ATOM 737 C C . TYR A 1 93 ? 3.881 3.949 -7.535 1.00 73.25 93 TYR A C 1
ATOM 739 O O . TYR A 1 93 ? 4.963 3.439 -7.790 1.00 73.25 93 TYR A O 1
ATOM 747 N N . ALA A 1 94 ? 3.425 4.014 -6.278 1.00 67.12 94 ALA A N 1
ATOM 748 C CA . ALA A 1 94 ? 4.165 3.487 -5.125 1.00 67.12 94 ALA A CA 1
ATOM 749 C C . ALA A 1 94 ? 4.479 1.988 -5.259 1.00 67.12 94 ALA A C 1
ATOM 751 O O . ALA A 1 94 ? 5.465 1.511 -4.706 1.00 67.12 94 ALA A O 1
ATOM 752 N N . PHE A 1 95 ? 3.647 1.269 -6.018 1.00 59.91 95 PHE A N 1
ATOM 753 C CA . PHE A 1 95 ? 3.787 -0.158 -6.302 1.00 59.91 95 PHE A CA 1
ATOM 754 C C . PHE A 1 95 ? 4.414 -0.452 -7.675 1.00 59.91 95 PHE A C 1
ATOM 756 O O . PHE A 1 95 ? 4.619 -1.618 -8.002 1.00 59.91 95 PHE A O 1
ATOM 763 N N . GLN A 1 96 ? 4.725 0.570 -8.485 1.00 56.00 96 GLN A N 1
ATOM 764 C CA . GLN A 1 96 ? 5.462 0.380 -9.736 1.00 56.00 96 GLN A CA 1
ATOM 765 C C . GLN A 1 96 ? 6.954 0.257 -9.423 1.00 56.00 96 GLN A C 1
ATOM 767 O O . GLN A 1 96 ? 7.698 1.231 -9.435 1.00 56.00 96 GLN A O 1
ATOM 772 N N . HIS A 1 97 ? 7.386 -0.961 -9.119 1.00 54.53 97 HIS A N 1
ATOM 773 C CA . HIS A 1 97 ? 8.797 -1.324 -9.048 1.00 54.53 97 HIS A CA 1
ATOM 774 C C . HIS A 1 97 ? 9.316 -1.618 -10.462 1.00 54.53 97 HIS A C 1
ATOM 776 O O . HIS A 1 97 ? 9.517 -2.768 -10.813 1.00 54.53 97 HIS A O 1
ATOM 782 N N . VAL A 1 98 ? 9.465 -0.588 -11.292 1.00 50.38 98 VAL A N 1
ATOM 783 C CA . VAL A 1 98 ? 10.433 -0.569 -12.399 1.00 50.38 98 VAL A CA 1
ATOM 784 C C . VAL A 1 98 ? 10.832 0.894 -12.543 1.00 50.38 98 VAL A C 1
ATOM 786 O O . VAL A 1 98 ? 10.022 1.716 -12.974 1.00 50.38 98 VAL A O 1
ATOM 789 N N . GLN A 1 99 ? 12.042 1.262 -12.119 1.00 52.81 99 GLN A N 1
ATOM 790 C CA . GLN A 1 99 ? 12.594 2.531 -12.593 1.00 52.81 99 GLN A CA 1
ATOM 791 C C . GLN A 1 99 ? 12.848 2.376 -14.092 1.00 52.81 99 GLN A C 1
ATOM 793 O O . GLN A 1 99 ? 13.377 1.351 -14.503 1.00 52.81 99 GLN A O 1
ATOM 798 N N . GLY A 1 100 ? 12.501 3.377 -14.902 1.00 49.53 100 GLY A N 1
ATOM 799 C CA . GLY A 1 100 ? 12.717 3.337 -16.357 1.00 49.53 100 GLY A CA 1
ATOM 800 C C . GLY A 1 100 ? 14.179 3.129 -16.793 1.00 49.53 100 GLY A C 1
ATOM 801 O O . GLY A 1 100 ? 14.413 2.839 -17.957 1.00 49.53 100 GLY A O 1
ATOM 802 N N . ASP A 1 101 ? 15.136 3.225 -15.860 1.00 53.28 101 ASP A N 1
ATOM 803 C CA . ASP A 1 101 ? 16.571 2.990 -16.076 1.00 53.28 101 ASP A CA 1
ATOM 804 C C . ASP A 1 101 ? 17.091 1.695 -15.406 1.00 53.28 101 ASP A C 1
ATOM 806 O O . ASP A 1 101 ? 18.295 1.423 -15.405 1.00 53.28 101 ASP A O 1
ATOM 810 N N . GLU A 1 102 ? 16.226 0.898 -14.772 1.00 64.44 102 GLU A N 1
ATOM 811 C CA . GLU A 1 102 ? 16.635 -0.324 -14.081 1.00 64.44 102 GLU A CA 1
ATOM 812 C C . GLU A 1 102 ? 16.771 -1.485 -15.067 1.00 64.44 102 GLU A C 1
ATOM 814 O O . GLU A 1 102 ? 15.828 -1.849 -15.763 1.00 64.44 102 GLU A O 1
ATOM 819 N N . THR A 1 103 ? 17.962 -2.089 -15.118 1.00 74.25 103 THR A N 1
ATOM 820 C CA . THR A 1 103 ? 18.195 -3.216 -16.025 1.00 74.25 103 THR A CA 1
ATOM 821 C C . THR A 1 103 ? 17.293 -4.405 -15.662 1.00 74.25 103 THR A C 1
ATOM 823 O O . THR A 1 103 ? 17.078 -4.658 -14.470 1.00 74.25 103 THR A O 1
ATOM 826 N N . PRO A 1 104 ? 16.843 -5.210 -16.643 1.00 77.06 104 PRO A N 1
ATOM 827 C CA . PRO A 1 104 ? 16.031 -6.404 -16.407 1.00 77.06 104 PRO A CA 1
ATOM 828 C C . PRO A 1 104 ? 16.596 -7.350 -15.352 1.00 77.06 104 PRO A C 1
ATOM 830 O O . PRO A 1 104 ? 15.857 -8.000 -14.614 1.00 77.06 104 PRO A O 1
ATOM 833 N N . LEU A 1 105 ? 17.926 -7.416 -15.275 1.00 79.38 105 LEU A N 1
ATOM 834 C CA . LEU A 1 105 ? 18.647 -8.224 -14.308 1.00 79.38 105 LEU A CA 1
ATOM 835 C C . LEU A 1 105 ? 18.381 -7.775 -12.868 1.00 79.38 105 LEU A C 1
ATOM 837 O O . LEU A 1 105 ? 18.117 -8.618 -12.014 1.00 79.38 105 LEU A O 1
ATOM 841 N N . THR A 1 106 ? 18.430 -6.471 -12.601 1.00 80.75 106 THR A N 1
ATOM 842 C CA . THR A 1 106 ? 18.201 -5.920 -11.259 1.00 80.75 106 THR A CA 1
ATOM 843 C C . THR A 1 106 ? 16.759 -6.153 -10.818 1.00 80.75 106 THR A C 1
ATOM 845 O O . THR A 1 106 ? 16.522 -6.610 -9.699 1.00 80.75 106 THR A O 1
ATOM 848 N N . TYR A 1 107 ? 15.803 -5.957 -11.731 1.00 82.75 107 TYR A N 1
ATOM 849 C CA . TYR A 1 107 ? 14.388 -6.205 -11.464 1.00 82.75 107 TYR A CA 1
ATOM 850 C C . TYR A 1 107 ? 14.112 -7.673 -11.097 1.00 82.75 107 TYR A C 1
ATOM 852 O O . TYR A 1 107 ? 13.462 -7.966 -10.089 1.00 82.75 107 TYR A O 1
ATOM 860 N N . LEU A 1 108 ? 14.652 -8.614 -11.878 1.00 86.12 108 LEU A N 1
ATOM 861 C CA . LEU A 1 108 ? 14.515 -10.043 -11.592 1.00 86.12 108 LEU A CA 1
ATOM 862 C C . LEU A 1 108 ? 15.230 -10.443 -10.299 1.00 86.12 108 LEU A C 1
ATOM 864 O O . LEU A 1 108 ? 14.676 -11.213 -9.517 1.00 86.12 108 LEU A O 1
ATOM 868 N N . ALA A 1 109 ? 16.418 -9.899 -10.030 1.00 83.25 109 ALA A N 1
ATOM 869 C CA . ALA A 1 109 ? 17.127 -10.152 -8.779 1.00 83.25 109 ALA A CA 1
ATOM 870 C C . ALA A 1 109 ? 16.290 -9.720 -7.565 1.00 83.25 109 ALA A C 1
ATOM 872 O O . ALA A 1 109 ? 16.122 -10.500 -6.628 1.00 83.25 109 ALA A O 1
ATOM 873 N N . CYS A 1 110 ? 15.673 -8.537 -7.623 1.00 82.44 110 CYS A N 1
ATOM 874 C CA . CYS A 1 110 ? 14.797 -8.044 -6.564 1.00 82.44 110 CYS A CA 1
ATOM 875 C C . CYS A 1 110 ? 13.583 -8.966 -6.344 1.00 82.44 110 CYS A C 1
ATOM 877 O O . CYS A 1 110 ? 13.284 -9.356 -5.213 1.00 82.44 110 CYS A O 1
ATOM 879 N N . ALA A 1 111 ? 12.919 -9.405 -7.419 1.00 84.31 111 ALA A N 1
ATOM 880 C CA . ALA A 1 111 ? 11.809 -10.357 -7.322 1.00 84.31 111 ALA A CA 1
ATOM 881 C C . ALA A 1 111 ? 12.230 -11.693 -6.677 1.00 84.31 111 ALA A C 1
ATOM 883 O O . ALA A 1 111 ? 11.487 -12.264 -5.871 1.00 84.31 111 ALA A O 1
ATOM 884 N N . GLN A 1 112 ? 13.432 -12.182 -6.991 1.00 84.88 112 GLN A N 1
ATOM 885 C CA . GLN A 1 112 ? 13.979 -13.406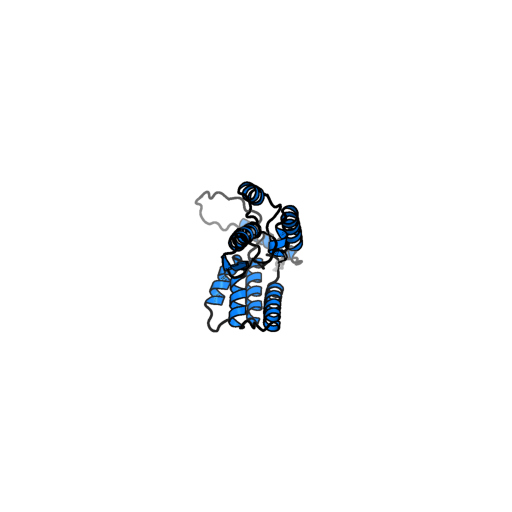 -6.409 1.00 84.88 112 GLN A CA 1
ATOM 886 C C . GLN A 1 112 ? 14.350 -13.240 -4.929 1.00 84.88 112 GLN A C 1
ATOM 888 O O . GLN A 1 112 ? 14.125 -14.156 -4.132 1.00 84.88 112 GLN A O 1
ATOM 893 N N . GLU A 1 113 ? 14.875 -12.080 -4.537 1.00 84.56 113 GLU A N 1
ATOM 894 C CA . GLU A 1 113 ? 15.134 -11.747 -3.134 1.00 84.56 113 GLU A CA 1
ATOM 895 C C . GLU A 1 113 ? 13.838 -11.750 -2.316 1.00 84.56 113 GLU A C 1
ATOM 897 O O . GLU A 1 113 ? 13.787 -12.387 -1.262 1.00 84.56 113 GLU A O 1
ATOM 902 N N . TYR A 1 114 ? 12.760 -11.144 -2.829 1.00 80.12 114 TYR A N 1
ATOM 903 C CA . TYR A 1 114 ? 11.441 -11.196 -2.187 1.00 80.12 114 TYR A CA 1
ATOM 904 C C . TYR A 1 114 ? 10.913 -12.628 -2.057 1.00 80.12 114 TYR A C 1
ATOM 906 O O . TYR A 1 114 ? 10.464 -13.019 -0.978 1.00 80.12 114 TYR A O 1
ATOM 914 N N . ALA A 1 115 ? 11.001 -13.437 -3.117 1.00 83.56 115 ALA A N 1
ATOM 915 C CA . ALA A 1 115 ? 10.590 -14.841 -3.071 1.00 83.56 115 ALA A CA 1
ATOM 916 C C . ALA A 1 115 ? 11.385 -15.641 -2.024 1.00 83.56 115 ALA A C 1
ATOM 918 O O . ALA A 1 115 ? 10.817 -16.454 -1.295 1.00 83.56 115 ALA A O 1
ATOM 919 N N . THR A 1 116 ? 12.686 -15.367 -1.904 1.00 80.31 116 THR A N 1
ATOM 920 C CA . THR A 1 116 ? 13.567 -15.993 -0.909 1.00 80.31 116 THR A CA 1
ATOM 921 C C . THR A 1 116 ? 13.203 -15.558 0.511 1.00 80.31 116 THR A C 1
ATOM 923 O O . THR A 1 116 ? 13.127 -16.390 1.415 1.00 80.31 116 THR A O 1
ATOM 926 N N . ALA A 1 117 ? 12.922 -14.271 0.722 1.00 79.62 117 ALA A N 1
ATOM 927 C CA . ALA A 1 117 ? 12.488 -13.750 2.015 1.00 79.62 117 ALA A CA 1
ATOM 928 C C . ALA A 1 117 ? 11.156 -14.372 2.469 1.00 79.62 117 ALA A C 1
ATOM 930 O O . ALA A 1 117 ? 11.023 -14.740 3.636 1.00 79.62 117 ALA A O 1
ATOM 931 N N . LEU A 1 118 ? 10.203 -14.551 1.549 1.00 76.31 118 LEU A N 1
ATOM 932 C CA . LEU A 1 118 ? 8.934 -15.233 1.818 1.00 76.31 118 LEU A CA 1
ATOM 933 C C . LEU A 1 118 ? 9.141 -16.724 2.134 1.00 76.31 118 LEU A C 1
ATOM 935 O O . LEU A 1 118 ? 8.588 -17.236 3.108 1.00 76.31 118 LEU A O 1
ATOM 939 N N . ALA A 1 119 ? 10.014 -17.408 1.390 1.00 84.56 119 ALA A N 1
ATOM 940 C CA . ALA A 1 119 ? 10.367 -18.798 1.674 1.00 84.56 119 ALA A CA 1
ATOM 941 C C . ALA A 1 119 ? 10.979 -18.970 3.079 1.00 84.56 119 ALA A C 1
ATOM 943 O O . ALA A 1 119 ? 10.656 -19.935 3.773 1.00 84.56 119 ALA A O 1
ATOM 944 N N . ASN A 1 120 ? 11.796 -18.014 3.537 1.00 87.19 120 ASN A N 1
ATOM 945 C CA . ASN A 1 120 ? 12.418 -18.043 4.866 1.00 87.19 120 ASN A CA 1
ATOM 946 C C . ASN A 1 120 ? 11.410 -17.962 6.026 1.00 87.19 120 ASN A C 1
ATOM 948 O O . ASN A 1 120 ? 11.705 -18.452 7.115 1.00 87.19 120 ASN A O 1
ATOM 952 N N . ILE A 1 121 ? 10.230 -17.373 5.809 1.00 86.94 121 ILE A N 1
ATOM 953 C CA . ILE A 1 121 ? 9.148 -17.300 6.809 1.00 86.94 121 ILE A CA 1
ATOM 954 C C . ILE A 1 121 ? 8.090 -18.402 6.631 1.00 86.94 121 ILE A C 1
ATOM 956 O O . ILE A 1 121 ? 7.072 -18.389 7.318 1.00 86.94 121 ILE A O 1
ATOM 960 N N . GLY A 1 122 ? 8.337 -19.370 5.742 1.00 84.38 122 GLY A N 1
ATOM 961 C CA . GLY A 1 122 ? 7.458 -20.516 5.487 1.00 84.38 122 GLY A CA 1
ATOM 962 C C . GLY A 1 122 ? 6.438 -20.315 4.362 1.00 84.38 122 GLY A C 1
ATOM 963 O O . GLY A 1 122 ? 5.723 -21.256 4.025 1.00 84.38 122 GLY A O 1
ATOM 964 N N . GLU A 1 123 ? 6.404 -19.141 3.732 1.00 83.62 123 GLU A N 1
ATOM 965 C CA . GLU A 1 123 ? 5.473 -18.798 2.652 1.00 83.62 123 GLU A CA 1
ATOM 966 C C . GLU A 1 123 ? 6.160 -18.938 1.286 1.00 83.62 123 GLU A C 1
ATOM 968 O O . GLU A 1 123 ? 6.551 -17.969 0.639 1.00 83.62 123 GLU A O 1
ATOM 973 N N . HIS A 1 124 ? 6.364 -20.175 0.833 1.00 88.31 124 HIS A N 1
ATOM 974 C CA . HIS A 1 124 ? 7.071 -20.427 -0.424 1.00 88.31 124 HIS A CA 1
ATOM 975 C C . HIS A 1 124 ? 6.221 -20.065 -1.657 1.00 88.31 124 HIS A C 1
ATOM 977 O O . HIS A 1 124 ? 5.197 -20.694 -1.935 1.00 88.31 124 HIS A O 1
ATOM 983 N N . VAL A 1 125 ? 6.703 -19.127 -2.476 1.00 88.50 125 VAL A N 1
ATOM 984 C CA . VAL A 1 125 ? 6.076 -18.765 -3.758 1.00 88.50 125 VAL A CA 1
ATOM 985 C C . VAL A 1 125 ? 6.441 -19.800 -4.822 1.00 88.50 125 VAL A C 1
ATOM 987 O O . VAL A 1 125 ? 7.611 -20.112 -5.032 1.00 88.50 125 VAL A O 1
ATOM 990 N N . LYS A 1 126 ? 5.448 -20.373 -5.507 1.00 89.62 126 LYS A N 1
ATOM 991 C CA . LYS A 1 126 ? 5.705 -21.305 -6.617 1.00 89.62 126 LYS A CA 1
ATOM 992 C C . LYS A 1 126 ? 6.303 -20.544 -7.799 1.00 89.62 126 LYS A C 1
ATOM 994 O O . LYS A 1 126 ? 5.877 -19.430 -8.079 1.00 89.62 126 LYS A O 1
ATOM 999 N N . ASP A 1 127 ? 7.196 -21.184 -8.551 1.00 88.25 127 ASP A N 1
ATOM 1000 C CA . ASP A 1 127 ? 7.864 -20.577 -9.718 1.00 88.25 127 ASP A CA 1
ATOM 1001 C C . ASP A 1 127 ? 6.872 -19.939 -10.708 1.00 88.25 127 ASP A C 1
ATOM 1003 O O . ASP A 1 127 ? 7.024 -18.787 -11.100 1.00 88.25 127 ASP A O 1
ATOM 1007 N N . LYS A 1 128 ? 5.771 -20.638 -11.014 1.00 87.19 128 LYS A N 1
ATOM 1008 C CA . LYS A 1 128 ? 4.700 -20.123 -11.880 1.00 87.19 128 LYS A CA 1
ATOM 1009 C C . LYS A 1 128 ? 4.070 -18.826 -11.356 1.00 87.19 128 LYS A C 1
ATOM 1011 O O . LYS A 1 128 ? 3.768 -17.933 -12.146 1.00 87.19 128 LYS A O 1
ATOM 1016 N N . ASP A 1 129 ? 3.841 -18.743 -10.049 1.00 87.94 129 ASP A N 1
ATOM 1017 C CA . ASP A 1 129 ? 3.215 -17.578 -9.425 1.00 87.94 129 ASP A CA 1
ATOM 1018 C C . ASP A 1 129 ? 4.215 -16.417 -9.375 1.00 87.94 129 ASP A C 1
ATOM 1020 O O . ASP A 1 129 ? 3.859 -15.289 -9.701 1.00 87.94 129 ASP A O 1
ATOM 1024 N N . LEU A 1 130 ? 5.491 -16.703 -9.090 1.00 88.94 130 LEU A N 1
ATOM 1025 C CA . LEU A 1 130 ? 6.581 -15.731 -9.164 1.00 88.94 130 LEU A CA 1
ATOM 1026 C C . LEU A 1 130 ? 6.705 -15.130 -10.572 1.00 88.94 130 LEU A C 1
ATOM 1028 O O . LEU A 1 130 ? 6.729 -13.911 -10.718 1.00 88.94 130 LEU A O 1
ATOM 1032 N N . VAL A 1 131 ? 6.701 -15.969 -11.611 1.00 89.88 131 VAL A N 1
ATOM 1033 C CA . VAL A 1 131 ? 6.712 -15.533 -13.016 1.00 89.88 131 VAL A CA 1
ATOM 1034 C C . VAL A 1 131 ? 5.511 -14.640 -13.325 1.00 89.88 131 VAL A C 1
ATOM 1036 O O . VAL A 1 131 ? 5.664 -13.595 -13.954 1.00 89.88 131 VAL A O 1
ATOM 1039 N N . LEU A 1 132 ? 4.317 -15.008 -12.855 1.00 88.56 132 LEU A N 1
ATOM 1040 C CA . LEU A 1 132 ? 3.114 -14.203 -13.051 1.00 88.56 132 LEU A CA 1
ATOM 1041 C C . LEU A 1 132 ? 3.207 -12.841 -12.349 1.00 88.56 132 LEU A C 1
ATOM 1043 O O . LEU A 1 132 ? 2.821 -11.832 -12.944 1.00 88.56 132 LEU A O 1
ATOM 1047 N N . PHE A 1 133 ? 3.726 -12.793 -11.118 1.00 84.31 133 PHE A N 1
ATOM 1048 C CA . PHE A 1 133 ? 3.926 -11.544 -10.381 1.00 84.31 133 PHE A CA 1
ATOM 1049 C C . PHE A 1 133 ? 4.915 -10.624 -11.091 1.00 84.31 133 PHE A C 1
ATOM 1051 O O . PHE A 1 133 ? 4.614 -9.445 -11.272 1.00 84.31 133 PHE A O 1
ATOM 1058 N N . VAL A 1 134 ? 6.035 -11.170 -11.571 1.00 88.31 134 VAL A N 1
ATOM 1059 C CA . VAL A 1 134 ? 7.024 -10.422 -12.356 1.00 88.31 134 VAL A CA 1
ATOM 1060 C C . VAL A 1 134 ? 6.395 -9.867 -13.633 1.00 88.31 134 VAL A C 1
ATOM 1062 O O . VAL A 1 134 ? 6.440 -8.665 -13.859 1.00 88.31 134 VAL A O 1
ATOM 1065 N N . ILE A 1 135 ? 5.731 -10.698 -14.447 1.00 87.50 135 ILE A N 1
ATOM 1066 C CA . ILE A 1 135 ? 5.104 -10.244 -15.703 1.00 87.50 135 ILE A CA 1
ATOM 1067 C C . ILE A 1 135 ? 4.046 -9.162 -15.439 1.00 87.50 135 ILE A C 1
ATOM 1069 O O . ILE A 1 135 ? 3.944 -8.190 -16.191 1.00 87.50 135 ILE A O 1
ATOM 1073 N N . SER A 1 136 ? 3.263 -9.310 -14.369 1.00 83.44 136 SER A N 1
ATOM 1074 C CA . SER A 1 136 ? 2.224 -8.343 -13.994 1.00 83.44 136 SER A CA 1
ATOM 1075 C C . SER A 1 136 ? 2.812 -7.012 -13.519 1.00 83.44 136 SER A C 1
ATOM 1077 O O . SER A 1 136 ? 2.200 -5.969 -13.749 1.00 83.44 136 SER A O 1
ATOM 1079 N N . GLY A 1 137 ? 3.990 -7.048 -12.890 1.00 79.56 137 GLY A N 1
ATOM 1080 C CA . GLY A 1 137 ? 4.697 -5.885 -12.358 1.00 79.56 137 GLY A CA 1
ATOM 1081 C C . GLY A 1 137 ? 5.484 -5.069 -13.387 1.00 79.56 137 GLY A C 1
ATOM 1082 O O . GLY A 1 137 ? 5.858 -3.941 -13.075 1.00 79.56 137 GLY A O 1
ATOM 1083 N N . LEU A 1 138 ? 5.705 -5.585 -14.604 1.00 82.25 138 LEU A N 1
ATOM 1084 C CA . LEU A 1 138 ? 6.406 -4.844 -15.664 1.00 82.25 138 LEU A CA 1
ATOM 1085 C C . LEU A 1 138 ? 5.662 -3.551 -16.046 1.00 82.25 138 LEU A C 1
ATOM 1087 O O . LEU A 1 138 ? 4.434 -3.461 -15.937 1.00 82.25 138 LEU A O 1
ATOM 1091 N N . HIS A 1 139 ? 6.383 -2.557 -16.566 1.00 76.19 139 HIS A N 1
ATOM 1092 C CA . HIS A 1 139 ? 5.793 -1.292 -17.014 1.00 76.19 139 HIS A CA 1
ATOM 1093 C C . HIS A 1 139 ? 4.899 -1.462 -18.265 1.00 76.19 139 HIS A C 1
ATOM 1095 O O . HIS A 1 139 ? 4.845 -2.532 -18.882 1.00 76.19 139 HIS A O 1
ATOM 1101 N N . GLU A 1 140 ? 4.135 -0.429 -18.633 1.00 78.31 140 GLU A N 1
ATOM 1102 C CA . GLU A 1 140 ? 3.183 -0.496 -19.755 1.00 78.31 140 GLU A CA 1
ATOM 1103 C C . GLU A 1 140 ? 3.858 -0.626 -21.129 1.00 78.31 140 GLU A C 1
ATOM 1105 O O . GLU A 1 140 ? 3.282 -1.221 -22.041 1.00 78.31 140 GLU A O 1
ATOM 1110 N N . GLU A 1 141 ? 5.108 -0.177 -21.261 1.00 78.75 141 GLU A N 1
ATOM 1111 C CA . GLU A 1 141 ? 5.937 -0.395 -22.456 1.00 78.75 141 GLU A CA 1
ATOM 1112 C C . GLU A 1 141 ? 6.157 -1.883 -22.766 1.00 78.75 141 GLU A C 1
ATOM 1114 O O . GLU A 1 141 ? 6.270 -2.261 -23.928 1.00 78.75 141 GLU A O 1
ATOM 1119 N N . TYR A 1 142 ? 6.094 -2.753 -21.753 1.00 83.31 142 TYR A N 1
ATOM 1120 C CA . TYR A 1 142 ? 6.203 -4.203 -21.911 1.00 83.31 142 TYR A CA 1
ATOM 1121 C C . TYR A 1 142 ? 4.863 -4.880 -22.215 1.00 83.31 142 TYR A C 1
ATOM 1123 O O . TYR A 1 142 ? 4.821 -6.102 -22.292 1.00 83.31 142 TYR A O 1
ATOM 1131 N N . ASN A 1 143 ? 3.74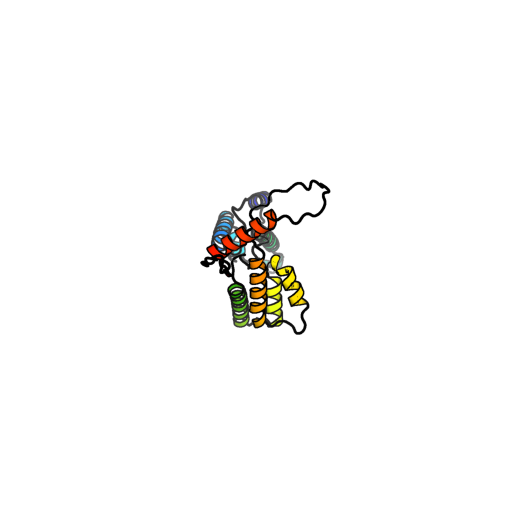3 -4.166 -22.388 1.00 84.94 143 ASN A N 1
ATOM 1132 C CA . ASN A 1 143 ? 2.424 -4.803 -22.553 1.00 84.94 143 ASN A CA 1
ATOM 1133 C C . ASN A 1 143 ? 2.348 -5.776 -23.749 1.00 84.94 143 ASN A C 1
ATOM 1135 O O . ASN A 1 143 ? 1.671 -6.809 -23.664 1.00 84.94 143 ASN A O 1
ATOM 1139 N N . GLY A 1 144 ? 3.073 -5.489 -24.838 1.00 85.31 144 GLY A N 1
ATOM 1140 C CA . GLY A 1 144 ? 3.214 -6.411 -25.972 1.00 85.31 144 GLY A CA 1
ATOM 1141 C C . GLY A 1 144 ? 3.943 -7.701 -25.583 1.00 85.31 144 GLY A C 1
ATOM 1142 O O . GLY A 1 144 ? 3.481 -8.805 -25.890 1.00 85.31 144 GLY A O 1
ATOM 1143 N N . LEU A 1 145 ? 5.030 -7.569 -24.817 1.00 87.75 145 LEU A N 1
ATOM 1144 C CA . LEU A 1 145 ? 5.754 -8.700 -24.249 1.00 87.75 145 LEU A CA 1
ATOM 1145 C C . LEU A 1 145 ? 4.881 -9.473 -23.255 1.00 87.75 145 LEU A C 1
ATOM 1147 O O . LEU A 1 145 ? 4.726 -10.676 -23.421 1.00 87.75 145 LEU A O 1
ATOM 1151 N N . LYS A 1 146 ? 4.227 -8.809 -22.292 1.00 89.25 146 LYS A N 1
ATOM 1152 C CA . LYS A 1 146 ? 3.331 -9.439 -21.303 1.00 89.25 146 LYS A CA 1
ATOM 1153 C C . LYS A 1 146 ? 2.303 -10.346 -21.968 1.00 89.25 146 LYS A C 1
ATOM 1155 O O . LYS A 1 146 ? 2.158 -11.498 -21.575 1.00 89.25 146 LYS A O 1
ATOM 1160 N N . SER A 1 147 ? 1.627 -9.845 -23.001 1.00 87.50 147 SER A N 1
ATOM 1161 C CA . SER A 1 147 ? 0.613 -10.611 -23.736 1.00 87.50 147 SER A CA 1
ATOM 1162 C C . SER A 1 147 ? 1.213 -11.861 -24.387 1.00 87.50 147 SER A C 1
ATOM 1164 O O . SER A 1 147 ? 0.631 -12.941 -24.316 1.00 87.50 147 SER A O 1
ATOM 1166 N N . THR A 1 148 ? 2.412 -11.729 -24.961 1.00 88.94 148 THR A N 1
ATOM 1167 C CA . THR A 1 148 ? 3.153 -12.832 -25.590 1.00 88.94 148 THR A CA 1
ATOM 1168 C C . THR A 1 148 ? 3.606 -13.871 -24.564 1.00 88.94 148 THR A C 1
ATOM 1170 O O . THR A 1 148 ? 3.461 -15.071 -24.789 1.00 88.94 148 THR A O 1
ATOM 1173 N N . LEU A 1 149 ? 4.120 -13.419 -23.418 1.00 89.88 149 LEU A N 1
ATOM 1174 C CA . LEU A 1 149 ? 4.600 -14.285 -22.347 1.00 89.88 149 LEU A CA 1
ATOM 1175 C C . LEU A 1 149 ? 3.441 -15.046 -21.682 1.00 89.88 149 LEU A C 1
ATOM 1177 O O . LEU A 1 149 ? 3.549 -16.250 -21.458 1.00 89.88 149 LEU A O 1
ATOM 1181 N N . LEU A 1 150 ? 2.310 -14.380 -21.429 1.00 87.62 150 LEU A N 1
ATOM 1182 C CA . LEU A 1 150 ? 1.125 -14.997 -20.818 1.00 87.62 150 LEU A CA 1
ATOM 1183 C C . LEU A 1 150 ? 0.429 -16.011 -21.737 1.00 87.62 150 LEU A C 1
ATOM 1185 O O . LEU A 1 150 ? -0.145 -16.980 -21.245 1.00 87.62 150 LEU A O 1
ATOM 1189 N N . ALA A 1 151 ? 0.476 -15.812 -23.057 1.00 87.81 151 ALA A N 1
ATOM 1190 C CA . ALA A 1 151 ? -0.138 -16.715 -24.032 1.00 87.81 151 ALA A CA 1
ATOM 1191 C C . ALA A 1 151 ? 0.730 -17.943 -24.381 1.00 87.81 151 ALA A C 1
ATOM 1193 O O . ALA A 1 151 ? 0.283 -18.824 -25.119 1.00 87.81 151 ALA A O 1
ATOM 1194 N N . ARG A 1 152 ? 1.976 -18.011 -23.893 1.00 86.75 152 ARG A N 1
ATOM 1195 C CA . ARG A 1 152 ? 2.951 -19.037 -24.286 1.00 86.75 152 ARG A CA 1
ATOM 1196 C C . ARG A 1 152 ? 2.633 -20.414 -23.687 1.00 86.75 152 ARG A C 1
ATOM 1198 O O . ARG A 1 152 ? 2.295 -20.533 -22.512 1.00 86.75 152 ARG A O 1
ATOM 1205 N N . HIS A 1 153 ? 2.840 -21.473 -24.475 1.00 83.38 153 HIS A N 1
ATOM 1206 C CA . HIS A 1 153 ? 2.837 -22.863 -24.008 1.00 83.38 153 HIS A CA 1
ATOM 1207 C C . HIS A 1 153 ? 4.093 -23.589 -24.533 1.00 83.38 153 HIS A C 1
ATOM 1209 O O . HIS A 1 153 ? 4.281 -23.629 -25.749 1.00 83.38 153 HIS A O 1
ATOM 1215 N N . PRO A 1 154 ? 4.939 -24.200 -23.676 1.00 81.94 154 PRO A N 1
ATOM 1216 C CA . PRO A 1 154 ? 4.834 -24.310 -22.215 1.00 81.94 154 PRO A CA 1
ATOM 1217 C C . PRO A 1 154 ? 5.052 -22.982 -21.458 1.00 81.94 154 PRO A C 1
ATOM 1219 O O . PRO A 1 154 ? 5.610 -22.036 -22.029 1.00 81.94 154 PRO A O 1
ATOM 1222 N N . PRO A 1 155 ? 4.602 -22.913 -20.183 1.00 81.00 155 PRO A N 1
ATOM 1223 C CA . PRO A 1 155 ? 4.783 -21.742 -19.330 1.00 81.00 155 PRO A CA 1
ATOM 1224 C C . PRO A 1 155 ? 6.248 -21.321 -19.231 1.00 81.00 155 PRO A C 1
ATOM 1226 O O . PRO A 1 155 ? 7.153 -22.151 -19.308 1.00 81.00 155 PRO A O 1
ATOM 1229 N N . ILE A 1 156 ? 6.467 -20.021 -19.066 1.00 86.44 156 ILE A N 1
ATOM 1230 C CA . ILE A 1 156 ? 7.798 -19.451 -18.850 1.00 86.44 156 ILE A CA 1
ATOM 1231 C C . ILE A 1 156 ? 8.309 -19.824 -17.473 1.00 86.44 156 ILE A C 1
ATOM 1233 O O . ILE A 1 156 ? 7.559 -19.780 -16.501 1.00 86.44 156 ILE A O 1
ATOM 1237 N N . THR A 1 157 ? 9.591 -20.170 -17.419 1.00 89.00 157 THR A N 1
ATOM 1238 C CA . THR A 1 157 ? 10.325 -20.319 -16.161 1.00 89.00 157 THR A CA 1
ATOM 1239 C C . THR A 1 157 ? 10.973 -18.997 -15.777 1.00 89.00 157 THR A C 1
ATOM 1241 O O . THR A 1 157 ? 11.295 -18.174 -16.639 1.00 89.00 157 THR A O 1
ATOM 1244 N N . PHE A 1 158 ? 11.215 -18.791 -14.486 1.00 86.31 158 PHE A N 1
ATOM 1245 C CA . PHE A 1 158 ? 11.800 -17.543 -13.997 1.00 86.31 158 PHE A CA 1
ATOM 1246 C C . PHE A 1 158 ? 13.145 -17.191 -14.659 1.00 86.31 158 PHE A C 1
ATOM 1248 O O . PHE A 1 158 ? 13.397 -16.035 -14.983 1.00 86.31 158 PHE A O 1
ATOM 1255 N N . ILE A 1 159 ? 13.979 -18.196 -14.939 1.00 86.25 159 ILE A N 1
ATOM 1256 C CA . ILE A 1 159 ? 15.306 -18.023 -15.557 1.00 86.25 159 ILE A CA 1
ATOM 1257 C C . ILE A 1 159 ? 15.196 -17.451 -16.977 1.00 86.25 159 ILE A C 1
ATOM 1259 O O . ILE A 1 159 ? 16.013 -16.631 -17.394 1.00 86.25 159 ILE A O 1
ATOM 1263 N N . GLU A 1 160 ? 14.176 -17.864 -17.728 1.00 88.38 160 GLU A N 1
ATOM 1264 C CA . GLU A 1 160 ? 13.987 -17.432 -19.113 1.00 88.38 160 GLU A CA 1
ATOM 1265 C C . GLU A 1 160 ? 13.531 -15.972 -19.218 1.00 88.38 160 GLU A C 1
ATOM 1267 O O . GLU A 1 160 ? 13.772 -15.344 -20.250 1.00 88.38 160 GLU A O 1
ATOM 1272 N N . LEU A 1 161 ? 12.913 -15.407 -18.170 1.00 88.62 161 LEU A N 1
ATOM 1273 C CA . LEU A 1 161 ? 12.422 -14.023 -18.181 1.00 88.62 161 LEU A CA 1
ATOM 1274 C C . LEU A 1 161 ? 13.530 -13.017 -18.490 1.00 88.62 161 LEU A C 1
ATOM 1276 O O . LEU A 1 161 ? 13.278 -12.046 -19.197 1.00 88.62 161 LEU A O 1
ATOM 1280 N N . HIS A 1 162 ? 14.757 -13.268 -18.026 1.00 87.25 162 HIS A N 1
ATOM 1281 C CA . HIS A 1 162 ? 15.880 -12.364 -18.264 1.00 87.25 162 HIS A CA 1
ATOM 1282 C C . HIS A 1 162 ? 16.156 -12.165 -19.756 1.00 87.25 162 HIS A C 1
ATOM 1284 O O . HIS A 1 162 ? 16.344 -11.033 -20.199 1.00 87.25 162 HIS A O 1
ATOM 1290 N N . ALA A 1 163 ? 16.165 -13.253 -20.532 1.00 86.88 163 ALA A N 1
ATOM 1291 C CA . ALA A 1 163 ? 16.417 -13.189 -21.968 1.00 86.88 163 ALA A CA 1
ATOM 1292 C C . ALA A 1 163 ? 15.318 -12.390 -22.681 1.00 86.88 163 ALA A C 1
ATOM 1294 O O . ALA A 1 163 ? 15.620 -11.462 -23.422 1.00 86.88 163 ALA A O 1
ATOM 1295 N N . PHE A 1 164 ? 14.047 -12.672 -22.374 1.00 88.88 164 PHE A N 1
ATOM 1296 C CA . PHE A 1 164 ? 12.918 -11.969 -22.988 1.00 88.88 164 PHE A CA 1
ATOM 1297 C C . PHE A 1 164 ? 12.886 -10.479 -22.667 1.00 88.88 164 PHE A C 1
ATOM 1299 O O . PHE A 1 164 ? 12.599 -9.675 -23.551 1.00 88.88 164 PHE A O 1
ATOM 1306 N N . LEU A 1 165 ? 13.167 -10.111 -21.417 1.00 87.69 165 LEU A N 1
ATOM 1307 C CA . LEU A 1 165 ? 13.229 -8.709 -21.020 1.00 87.69 165 LEU A CA 1
ATOM 1308 C C . LEU A 1 165 ? 14.418 -8.004 -21.681 1.00 87.69 165 LEU A C 1
ATOM 1310 O O . LEU A 1 165 ? 14.237 -6.940 -22.250 1.00 87.69 165 LEU A O 1
ATOM 1314 N N . SER A 1 166 ? 15.596 -8.632 -21.710 1.00 84.88 166 SER A N 1
ATOM 1315 C CA . SER A 1 166 ? 16.784 -8.062 -22.365 1.00 84.88 166 SER A CA 1
ATOM 1316 C C . SER A 1 166 ? 16.590 -7.860 -23.871 1.00 84.88 166 SER A C 1
ATOM 1318 O O . SER A 1 166 ? 16.977 -6.825 -24.413 1.00 84.88 166 SER A O 1
ATOM 1320 N N . ASP A 1 167 ? 15.975 -8.829 -24.552 1.00 87.62 167 ASP A N 1
ATOM 1321 C CA . ASP A 1 167 ? 15.666 -8.734 -25.981 1.00 87.62 167 ASP A CA 1
ATOM 1322 C C . ASP A 1 167 ? 14.669 -7.602 -26.250 1.00 87.62 167 ASP A C 1
ATOM 1324 O O . ASP A 1 167 ? 14.824 -6.835 -27.204 1.00 87.62 167 ASP A O 1
ATOM 1328 N N . HIS A 1 168 ? 13.656 -7.470 -25.392 1.00 86.31 168 HIS A N 1
ATOM 1329 C CA . HIS A 1 168 ? 12.664 -6.409 -25.495 1.00 86.31 168 HIS A CA 1
ATOM 1330 C C . HIS A 1 168 ? 13.274 -5.028 -25.240 1.00 86.31 168 HIS A C 1
ATOM 1332 O O . HIS A 1 168 ? 13.024 -4.108 -26.016 1.00 86.31 168 HIS A O 1
ATOM 1338 N N . ASP A 1 169 ? 14.141 -4.894 -24.239 1.00 84.25 169 ASP A N 1
ATOM 1339 C CA . ASP A 1 169 ? 14.879 -3.662 -23.948 1.00 84.25 169 ASP A CA 1
ATOM 1340 C C . ASP A 1 169 ? 15.788 -3.272 -25.100 1.00 84.25 169 ASP A C 1
ATOM 1342 O O . ASP A 1 169 ? 15.827 -2.111 -25.503 1.00 84.25 169 ASP A O 1
ATOM 1346 N N . TYR A 1 170 ? 16.490 -4.242 -25.686 1.00 81.00 170 TYR A N 1
ATOM 1347 C CA . TYR A 1 170 ? 17.287 -4.010 -26.883 1.00 81.00 170 TYR A CA 1
ATOM 1348 C C . TYR A 1 170 ? 16.420 -3.486 -28.037 1.00 81.00 170 TYR A C 1
ATOM 1350 O O . TYR A 1 170 ? 16.820 -2.559 -28.743 1.00 81.00 170 TYR A O 1
ATOM 1358 N N . MET A 1 171 ? 15.215 -4.034 -28.221 1.00 79.88 171 MET A N 1
ATOM 1359 C CA . MET A 1 171 ? 14.275 -3.572 -29.244 1.00 79.88 171 MET A CA 1
ATOM 1360 C C . MET A 1 171 ? 13.704 -2.177 -28.957 1.00 79.88 171 MET A C 1
ATOM 1362 O O . MET A 1 171 ? 13.616 -1.370 -29.885 1.00 79.88 171 MET A O 1
ATOM 1366 N N . ILE A 1 172 ? 13.343 -1.871 -27.707 1.00 74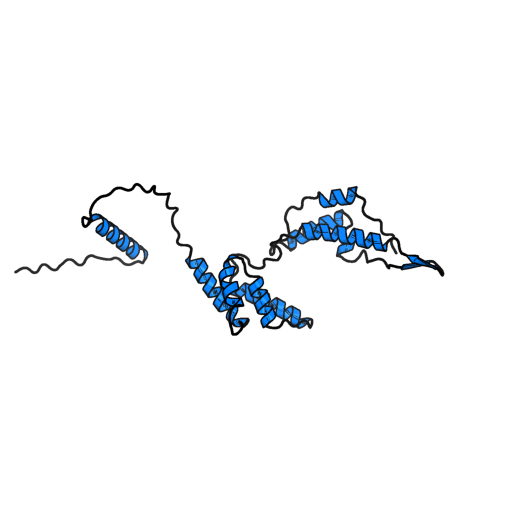.25 172 ILE A N 1
ATOM 1367 C CA . ILE A 1 172 ? 12.866 -0.541 -27.297 1.00 74.25 172 ILE A CA 1
ATOM 1368 C C . ILE A 1 172 ? 13.977 0.495 -27.489 1.00 74.25 172 ILE A C 1
ATOM 1370 O O . ILE A 1 172 ? 13.758 1.517 -28.138 1.00 74.25 172 ILE A O 1
ATOM 1374 N N . ASN A 1 173 ? 15.184 0.215 -26.997 1.00 68.12 173 ASN A N 1
ATOM 1375 C CA . ASN A 1 173 ? 16.312 1.146 -27.044 1.00 68.12 173 ASN A CA 1
ATOM 1376 C C . ASN A 1 173 ? 16.827 1.383 -28.471 1.00 68.12 173 ASN A C 1
ATOM 1378 O O . ASN A 1 173 ? 17.354 2.449 -28.780 1.00 68.12 173 ASN A O 1
ATOM 1382 N N . LYS A 1 174 ? 16.629 0.422 -29.380 1.00 62.19 174 LYS A N 1
ATOM 1383 C CA . 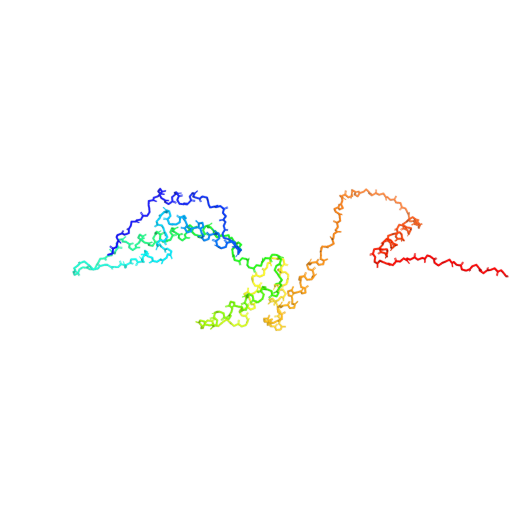LYS A 1 174 ? 16.937 0.573 -30.809 1.00 62.19 174 LYS A CA 1
ATOM 1384 C C . LYS A 1 174 ? 15.916 1.437 -31.564 1.00 62.19 174 LYS A C 1
ATOM 1386 O O . LYS A 1 174 ? 16.230 1.934 -32.644 1.00 62.19 174 LYS A O 1
ATOM 1391 N N . ASN A 1 175 ? 14.718 1.641 -31.013 1.00 51.84 175 ASN A N 1
ATOM 1392 C CA . ASN A 1 175 ? 13.649 2.436 -31.625 1.00 51.84 175 ASN A CA 1
ATOM 1393 C C . ASN A 1 175 ? 13.750 3.951 -31.367 1.00 51.84 175 ASN A C 1
ATOM 1395 O O . ASN A 1 175 ? 12.836 4.681 -31.749 1.00 51.84 175 ASN A O 1
ATOM 1399 N N . ILE A 1 176 ? 14.866 4.446 -30.819 1.00 47.16 176 ILE A N 1
ATOM 1400 C CA . ILE A 1 176 ? 15.239 5.864 -30.912 1.00 47.16 176 ILE A CA 1
ATOM 1401 C C . ILE A 1 176 ? 16.305 6.007 -32.009 1.00 47.16 176 ILE A C 1
ATOM 1403 O O . ILE A 1 176 ? 17.501 5.994 -31.722 1.00 47.16 176 ILE A O 1
ATOM 1407 N N . PRO A 1 177 ? 15.933 6.163 -33.292 1.00 41.88 177 PRO A N 1
ATOM 1408 C CA . PRO A 1 177 ? 16.747 7.014 -34.131 1.00 41.88 177 PRO A CA 1
ATOM 1409 C C . PRO A 1 177 ? 16.642 8.426 -33.548 1.00 41.88 177 PRO A C 1
ATOM 1411 O O . PRO A 1 177 ? 15.536 8.942 -33.376 1.00 41.88 177 PRO A O 1
ATOM 1414 N N . ASP A 1 178 ? 17.782 9.053 -33.263 1.00 43.62 178 ASP A N 1
ATOM 1415 C CA . ASP A 1 178 ? 17.903 10.511 -33.253 1.00 43.62 178 ASP A CA 1
ATOM 1416 C C . ASP A 1 178 ? 17.406 11.007 -34.620 1.00 43.62 178 ASP A C 1
ATOM 1418 O O . ASP A 1 178 ? 18.157 11.133 -35.588 1.00 43.62 178 ASP A O 1
ATOM 1422 N N . VAL A 1 179 ? 16.097 11.203 -34.752 1.00 43.31 179 VAL A N 1
ATOM 1423 C CA . VAL A 1 179 ? 15.530 11.962 -35.852 1.00 43.31 179 VAL A CA 1
ATOM 1424 C C . VAL A 1 179 ? 15.599 13.405 -35.378 1.00 43.31 179 VAL A C 1
ATOM 1426 O O . VAL A 1 179 ? 14.804 13.782 -34.512 1.00 43.31 179 VAL A O 1
ATOM 1429 N N . PRO A 1 180 ? 16.514 14.242 -35.904 1.00 41.81 180 PRO A N 1
ATOM 1430 C CA . PRO A 1 180 ? 16.383 15.671 -35.706 1.00 41.81 180 PRO A CA 1
ATOM 1431 C C . PRO A 1 180 ? 15.007 16.057 -36.243 1.00 41.81 180 PRO A C 1
ATOM 1433 O O . PRO A 1 180 ? 14.689 15.775 -37.400 1.00 41.81 180 PRO A O 1
ATOM 1436 N N . THR A 1 181 ? 14.186 16.629 -35.362 1.00 42.00 181 THR A N 1
ATOM 1437 C CA . THR A 1 181 ? 12.851 17.181 -35.598 1.00 42.00 181 THR A CA 1
ATOM 1438 C C . THR A 1 181 ? 12.674 17.613 -37.052 1.00 42.00 181 THR A C 1
ATOM 1440 O O . THR A 1 181 ? 13.068 18.710 -37.447 1.00 42.00 181 THR A O 1
ATOM 1443 N N . SER A 1 182 ? 12.097 16.734 -37.871 1.00 43.56 182 SER A N 1
ATOM 1444 C CA . SER A 1 182 ? 11.760 17.075 -39.245 1.00 43.56 182 SER A CA 1
ATOM 1445 C C . SER A 1 182 ? 10.528 17.964 -39.183 1.00 43.56 182 SER A C 1
ATOM 1447 O O . SER A 1 182 ? 9.434 17.515 -38.843 1.00 43.56 182 SER A O 1
ATOM 1449 N N . GLN A 1 183 ? 10.734 19.254 -39.444 1.00 41.16 183 GLN A N 1
ATOM 1450 C CA . GLN A 1 183 ? 9.664 20.228 -39.634 1.00 41.16 183 GLN A CA 1
ATOM 1451 C C . GLN A 1 183 ? 8.622 19.679 -40.624 1.00 41.16 183 GLN A C 1
ATOM 1453 O O . GLN A 1 183 ? 9.011 19.041 -41.608 1.00 41.16 183 GLN A O 1
ATOM 1458 N N . PRO A 1 184 ? 7.319 19.951 -40.428 1.00 38.44 184 PRO A N 1
ATOM 1459 C CA . PRO A 1 184 ? 6.280 19.441 -41.311 1.00 38.44 184 PRO A CA 1
ATOM 1460 C C . PRO A 1 184 ? 6.486 20.026 -42.713 1.00 38.44 184 PRO A C 1
ATOM 1462 O O . PRO A 1 184 ? 6.249 21.210 -42.946 1.00 38.44 184 PRO A O 1
ATOM 1465 N N . HIS A 1 185 ? 6.967 19.211 -43.652 1.00 43.00 185 HIS A N 1
ATOM 1466 C CA . HIS A 1 185 ? 7.035 19.602 -45.054 1.00 43.00 185 HIS A CA 1
ATOM 1467 C C . HIS A 1 185 ? 5.636 19.471 -45.650 1.00 43.00 185 HIS A C 1
ATOM 1469 O O . HIS A 1 185 ? 5.078 18.381 -45.765 1.00 43.00 185 HIS A O 1
ATOM 1475 N N . VAL A 1 186 ? 5.058 20.623 -45.980 1.00 31.84 186 VAL A N 1
ATOM 1476 C CA . VAL A 1 186 ? 3.771 20.754 -46.660 1.00 31.84 186 VAL A CA 1
ATOM 1477 C C . VAL A 1 186 ? 3.858 20.045 -48.011 1.00 31.84 186 VAL A C 1
ATOM 1479 O O . VAL A 1 186 ? 4.669 20.407 -48.863 1.00 31.84 186 VAL A O 1
ATOM 1482 N N . PHE A 1 187 ? 3.016 19.032 -48.211 1.00 33.81 187 PHE A N 1
ATOM 1483 C CA . PHE A 1 187 ? 2.905 18.327 -49.481 1.00 33.81 187 PHE A CA 1
ATOM 1484 C C . PHE A 1 187 ? 2.232 19.242 -50.511 1.00 33.81 187 PHE A C 1
ATOM 1486 O O . PHE A 1 187 ? 1.021 19.458 -50.470 1.00 33.81 187 PHE A O 1
ATOM 1493 N N . THR A 1 188 ? 3.017 19.797 -51.433 1.00 43.28 188 THR A N 1
ATOM 1494 C CA . THR A 1 188 ? 2.497 20.423 -52.653 1.00 43.28 188 THR A CA 1
ATOM 1495 C C . THR A 1 188 ? 2.693 19.450 -53.808 1.00 43.28 188 THR A C 1
ATOM 1497 O O . THR A 1 188 ? 3.813 19.111 -54.183 1.00 43.28 188 THR A O 1
ATOM 1500 N N . ALA A 1 189 ? 1.583 18.948 -54.348 1.00 33.47 189 ALA A N 1
ATOM 1501 C CA . ALA A 1 189 ? 1.591 18.088 -55.521 1.00 33.47 189 ALA A CA 1
ATOM 1502 C C . ALA A 1 189 ? 1.997 18.913 -56.749 1.00 33.47 189 ALA A C 1
ATOM 1504 O O . ALA A 1 189 ? 1.274 19.824 -57.145 1.00 33.47 189 ALA A O 1
ATOM 1505 N N . SER A 1 190 ? 3.141 18.591 -57.352 1.00 36.09 190 SER A N 1
ATOM 1506 C CA . SER A 1 190 ? 3.495 19.049 -58.697 1.00 36.09 190 SER A CA 1
ATOM 1507 C C . SER A 1 190 ? 3.814 17.833 -59.554 1.00 36.09 190 SER A C 1
ATOM 1509 O O . SER A 1 190 ? 4.697 17.035 -59.249 1.00 36.09 190 SER A O 1
ATOM 1511 N N . THR A 1 191 ? 3.011 17.668 -60.595 1.00 44.53 191 THR A N 1
ATOM 1512 C CA . THR A 1 191 ? 3.170 16.704 -61.678 1.00 44.53 191 THR A CA 1
ATOM 1513 C C . THR A 1 191 ? 4.362 17.098 -62.538 1.00 44.53 191 THR A C 1
ATOM 1515 O O . THR A 1 191 ? 4.281 18.145 -63.166 1.00 44.53 191 THR A O 1
ATOM 1518 N N . GLU A 1 192 ? 5.410 16.275 -62.631 1.00 33.25 192 GLU A N 1
ATOM 1519 C CA . GLU A 1 192 ? 6.324 16.310 -63.782 1.00 33.25 192 GLU A CA 1
ATOM 1520 C C . GLU A 1 192 ? 7.163 15.023 -63.927 1.00 33.25 192 GLU A C 1
ATOM 1522 O O . GLU A 1 192 ? 7.504 14.338 -62.965 1.00 33.25 192 GLU A O 1
ATOM 1527 N N . THR A 1 193 ? 7.393 14.668 -65.189 1.00 42.16 193 THR A N 1
ATOM 1528 C CA . THR A 1 193 ? 7.891 13.405 -65.764 1.00 42.16 193 THR A CA 1
ATOM 1529 C C . THR A 1 193 ? 9.340 13.024 -65.402 1.00 42.16 193 THR A C 1
ATOM 1531 O O . THR A 1 193 ? 10.148 13.900 -65.095 1.00 42.16 193 THR A O 1
ATOM 1534 N N . PRO A 1 194 ? 9.723 11.729 -65.501 1.00 41.94 194 PRO A N 1
ATOM 1535 C CA . PRO A 1 194 ? 10.997 11.237 -64.990 1.00 41.94 194 PRO A CA 1
ATOM 1536 C C . PRO A 1 194 ? 12.152 11.587 -65.936 1.00 41.94 194 PRO A C 1
ATOM 1538 O O . PRO A 1 194 ? 12.220 11.109 -67.066 1.00 41.94 194 PRO A O 1
ATOM 1541 N N . SER A 1 195 ? 13.103 12.377 -65.448 1.00 46.47 195 SER A N 1
ATOM 1542 C CA . SER A 1 195 ? 14.452 12.471 -66.012 1.00 46.47 195 SER A CA 1
ATOM 1543 C C . SER A 1 195 ? 15.462 11.941 -64.982 1.00 46.47 195 SER A C 1
ATOM 1545 O O . SER A 1 195 ? 15.252 12.117 -63.777 1.00 46.47 195 SER A O 1
ATOM 1547 N N . PRO A 1 196 ? 16.531 11.236 -65.403 1.00 49.31 196 PRO A N 1
ATOM 1548 C CA . PRO A 1 196 ? 17.517 10.682 -64.481 1.00 49.31 196 PRO A CA 1
ATOM 1549 C C . PRO A 1 196 ? 18.289 11.833 -63.829 1.00 49.31 196 PRO A C 1
ATOM 1551 O O . PRO A 1 196 ? 19.155 12.459 -64.436 1.00 49.31 196 PRO A O 1
ATOM 1554 N N . ASN A 1 197 ? 17.926 12.154 -62.589 1.00 59.22 197 ASN A N 1
ATOM 1555 C CA . ASN A 1 197 ? 18.453 13.311 -61.882 1.00 59.22 197 ASN A CA 1
ATOM 1556 C C . ASN A 1 197 ? 19.834 12.986 -61.289 1.00 59.22 197 ASN A C 1
ATOM 1558 O O . ASN A 1 197 ? 19.948 12.506 -60.161 1.00 59.22 197 ASN A O 1
ATOM 1562 N N . ILE A 1 198 ? 20.885 13.252 -62.070 1.00 56.00 198 ILE A N 1
ATOM 1563 C CA . ILE A 1 198 ? 22.309 13.103 -61.706 1.00 56.00 198 ILE A CA 1
ATOM 1564 C C . ILE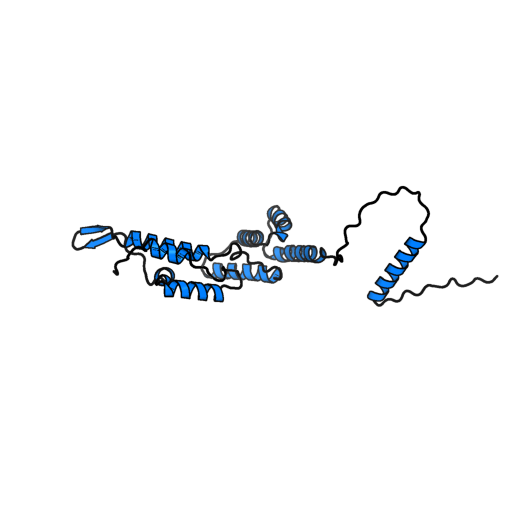 A 1 198 ? 22.630 13.816 -60.381 1.00 56.00 198 ILE A C 1
ATOM 1566 O O . ILE A 1 198 ? 23.462 13.352 -59.602 1.00 56.00 198 ILE A O 1
ATOM 1570 N N . SER A 1 199 ? 21.916 14.902 -60.082 1.00 58.59 199 SER A N 1
ATOM 1571 C CA . SER A 1 199 ? 22.058 15.658 -58.837 1.00 58.59 199 SER A CA 1
ATOM 1572 C C . SER A 1 199 ? 21.740 14.801 -57.612 1.00 58.59 199 SER A C 1
ATOM 1574 O O . SER A 1 199 ? 22.468 14.861 -56.628 1.00 58.59 199 SER A O 1
ATOM 1576 N N . ASN A 1 200 ? 20.717 13.943 -57.696 1.00 63.19 200 ASN A N 1
ATOM 1577 C CA . ASN A 1 200 ? 20.334 13.053 -56.598 1.00 63.19 200 ASN A CA 1
ATOM 1578 C C . ASN A 1 200 ? 21.413 11.985 -56.338 1.00 63.19 200 ASN A C 1
ATOM 1580 O O . ASN A 1 200 ? 21.721 11.663 -55.193 1.00 63.19 200 ASN A O 1
ATOM 1584 N N . LEU A 1 201 ? 22.062 11.494 -57.400 1.00 62.59 201 LEU A N 1
ATOM 1585 C CA . LEU A 1 201 ? 23.160 10.534 -57.277 1.00 62.59 201 LEU A CA 1
ATOM 1586 C C . LEU A 1 201 ? 24.398 11.164 -56.614 1.00 62.59 201 LEU A C 1
ATOM 1588 O O . LEU A 1 201 ? 25.045 10.533 -55.779 1.00 62.59 201 LEU A O 1
ATOM 1592 N N . HIS A 1 202 ? 24.705 12.425 -56.938 1.00 67.12 202 HIS A N 1
ATOM 1593 C CA . HIS A 1 202 ? 25.778 13.168 -56.272 1.00 67.12 202 HIS A CA 1
ATOM 1594 C C . HIS A 1 202 ? 25.484 13.418 -54.792 1.00 67.12 202 HIS A C 1
ATOM 1596 O O . HIS A 1 202 ? 26.383 13.257 -53.965 1.00 67.12 202 HIS A O 1
ATOM 1602 N N . SER A 1 203 ? 24.239 13.743 -54.438 1.00 68.56 203 SER A N 1
ATOM 1603 C CA . SER A 1 203 ? 23.836 13.909 -53.038 1.00 68.56 203 SER A CA 1
ATOM 1604 C C . SER A 1 203 ? 23.988 12.607 -52.246 1.00 68.56 203 SER A C 1
ATOM 1606 O O . SER A 1 203 ? 24.519 12.615 -51.135 1.00 68.56 203 SER A O 1
ATOM 1608 N N . GLN A 1 204 ? 23.596 11.473 -52.833 1.00 69.75 204 GLN A N 1
ATOM 1609 C CA . GLN A 1 204 ? 23.754 10.157 -52.207 1.00 69.75 204 GLN A CA 1
ATOM 1610 C C . GLN A 1 204 ? 25.228 9.752 -52.047 1.00 69.75 204 GLN A C 1
ATOM 1612 O O . GLN A 1 204 ? 25.604 9.211 -51.007 1.00 69.75 204 GLN A O 1
ATOM 1617 N N . LEU A 1 205 ? 26.086 10.061 -53.026 1.00 72.50 205 LEU A N 1
ATOM 1618 C CA . LEU A 1 205 ? 27.529 9.807 -52.934 1.00 72.50 205 LEU A CA 1
ATOM 1619 C C . LEU A 1 205 ? 28.205 10.650 -51.849 1.00 72.50 205 LEU A C 1
ATOM 1621 O O . LEU A 1 205 ? 29.037 10.134 -51.104 1.00 72.50 205 LEU A O 1
ATOM 1625 N N . GLN A 1 206 ? 27.833 11.924 -51.718 1.00 70.69 206 GLN A N 1
ATOM 1626 C CA . GLN A 1 206 ? 28.342 12.787 -50.648 1.00 70.69 206 GLN A CA 1
ATOM 1627 C C . GLN A 1 206 ? 27.909 12.294 -49.265 1.00 70.69 206 GLN A C 1
ATOM 1629 O O . GLN A 1 206 ? 28.706 12.309 -48.327 1.00 70.69 206 GLN A O 1
ATOM 1634 N N . PHE A 1 207 ? 26.673 11.808 -49.145 1.00 73.75 207 PHE A N 1
ATOM 1635 C CA . PHE A 1 207 ? 26.173 11.225 -47.905 1.00 73.75 207 PHE A CA 1
ATOM 1636 C C . PHE A 1 207 ? 26.952 9.963 -47.509 1.00 73.75 207 PHE A C 1
ATOM 1638 O O . PHE A 1 207 ? 27.410 9.853 -46.372 1.00 73.75 207 PHE A O 1
ATOM 1645 N N . LEU A 1 208 ? 27.188 9.055 -48.460 1.00 72.62 208 LEU A N 1
ATOM 1646 C CA . LEU A 1 208 ? 28.017 7.864 -48.247 1.00 72.62 208 LEU A CA 1
ATOM 1647 C C . LEU A 1 208 ? 29.455 8.215 -47.848 1.00 72.62 208 LEU A C 1
ATOM 1649 O O . LEU A 1 208 ? 30.006 7.588 -46.945 1.00 72.62 208 LEU A O 1
ATOM 1653 N N . HIS A 1 209 ? 30.052 9.231 -48.473 1.00 70.38 209 HIS A N 1
ATOM 1654 C CA . HIS A 1 209 ? 31.409 9.668 -48.144 1.00 70.38 209 HIS A CA 1
ATOM 1655 C C . HIS A 1 209 ? 31.500 10.246 -46.722 1.00 70.38 209 HIS A C 1
ATOM 1657 O O . HIS A 1 209 ? 32.421 9.915 -45.977 1.00 70.38 209 HIS A O 1
ATOM 1663 N N . ASN A 1 210 ? 30.509 11.042 -46.308 1.00 69.75 210 ASN A N 1
ATOM 1664 C CA . ASN A 1 210 ? 30.432 11.563 -44.941 1.00 69.75 210 ASN A CA 1
ATOM 1665 C C . ASN A 1 210 ? 30.242 10.450 -43.905 1.00 69.75 210 ASN A C 1
ATOM 1667 O O . ASN A 1 210 ? 30.873 10.477 -42.850 1.00 69.75 210 ASN A O 1
ATOM 1671 N N . MET A 1 211 ? 29.423 9.447 -44.216 1.00 71.12 211 MET A N 1
ATOM 1672 C CA . MET A 1 211 ? 29.198 8.308 -43.326 1.00 71.12 211 MET A CA 1
ATOM 1673 C C . MET A 1 211 ? 30.457 7.443 -43.181 1.00 71.12 211 MET A C 1
ATOM 1675 O O . MET A 1 211 ? 30.827 7.067 -42.071 1.00 71.12 211 MET A O 1
ATOM 1679 N N . ALA A 1 212 ? 31.168 7.190 -44.284 1.00 70.50 212 ALA A N 1
ATOM 1680 C CA . ALA A 1 212 ? 32.440 6.470 -44.262 1.00 70.50 212 ALA A CA 1
ATOM 1681 C C . ALA A 1 212 ? 33.508 7.222 -43.448 1.00 70.50 212 ALA A C 1
ATOM 1683 O O . ALA A 1 212 ? 34.213 6.607 -42.647 1.00 70.50 212 ALA A O 1
ATOM 1684 N N . SER A 1 213 ? 33.560 8.554 -43.573 1.00 71.25 213 SER A N 1
ATOM 1685 C CA . SER A 1 213 ? 34.475 9.393 -42.795 1.00 71.25 213 SER A CA 1
ATOM 1686 C C . SER A 1 213 ? 34.185 9.353 -41.291 1.00 71.25 213 SER A C 1
ATOM 1688 O O . SER A 1 213 ? 35.133 9.369 -40.508 1.00 71.25 213 SER A O 1
ATOM 1690 N N . GLN A 1 214 ? 32.916 9.286 -40.868 1.00 68.12 214 GLN A N 1
ATOM 1691 C CA . GLN A 1 214 ? 32.562 9.148 -39.445 1.00 68.12 214 GLN A CA 1
ATOM 1692 C C . GLN A 1 214 ? 32.988 7.794 -38.861 1.00 68.12 214 GLN A C 1
ATOM 1694 O O . GLN A 1 214 ? 33.286 7.701 -37.675 1.00 68.12 214 GLN A O 1
ATOM 1699 N N . LEU A 1 215 ? 33.074 6.762 -39.702 1.00 71.56 215 LEU A N 1
ATOM 1700 C CA . LEU A 1 215 ? 33.554 5.428 -39.337 1.00 71.56 215 LEU A CA 1
ATOM 1701 C C . LEU A 1 215 ? 35.081 5.273 -39.485 1.00 71.56 215 LEU A C 1
ATOM 1703 O O . LEU A 1 215 ? 35.605 4.178 -39.295 1.00 71.56 215 LEU A O 1
ATOM 1707 N N . GLY A 1 216 ? 35.802 6.351 -39.817 1.00 66.38 216 GLY A N 1
ATOM 1708 C CA . GLY A 1 216 ? 37.263 6.364 -39.947 1.00 66.38 216 GLY A CA 1
ATOM 1709 C C . GLY A 1 216 ? 37.806 5.833 -41.279 1.00 66.38 216 GLY A C 1
ATOM 1710 O O . GLY A 1 216 ? 39.017 5.659 -41.413 1.00 66.38 216 GLY A O 1
ATOM 1711 N N . PHE A 1 217 ? 36.951 5.594 -42.278 1.00 66.00 217 PHE A N 1
ATOM 1712 C CA . PHE A 1 217 ? 37.350 5.137 -43.611 1.00 66.00 217 PHE A CA 1
ATOM 1713 C C . PHE A 1 217 ? 37.378 6.306 -44.609 1.00 66.00 217 PHE A C 1
ATOM 1715 O O . PHE A 1 217 ? 36.385 7.010 -44.777 1.00 66.00 217 PHE A O 1
ATOM 1722 N N . GLN A 1 218 ? 38.490 6.494 -45.331 1.00 63.56 218 GLN A N 1
ATOM 1723 C CA . GLN A 1 218 ? 38.555 7.429 -46.463 1.00 63.56 218 GLN A CA 1
ATOM 1724 C C . GLN A 1 218 ? 38.399 6.686 -47.792 1.00 63.56 218 GLN A C 1
ATOM 1726 O O . GLN A 1 218 ? 39.252 5.893 -48.187 1.00 63.56 218 GLN A O 1
ATOM 1731 N N . LEU A 1 219 ? 37.292 6.948 -48.490 1.00 59.44 219 LEU A N 1
ATOM 1732 C CA . LEU A 1 219 ? 37.006 6.385 -49.809 1.00 59.44 219 LEU A CA 1
ATOM 1733 C C . LEU A 1 219 ? 37.684 7.239 -50.891 1.00 59.44 219 LEU A C 1
ATOM 1735 O O . LEU A 1 219 ? 37.168 8.295 -51.250 1.00 59.44 219 LEU A O 1
ATOM 1739 N N . ASN A 1 220 ? 38.823 6.790 -51.425 1.00 59.84 220 ASN A N 1
ATOM 1740 C CA . ASN A 1 220 ? 39.472 7.452 -52.560 1.00 59.84 220 ASN A CA 1
ATOM 1741 C C . ASN A 1 220 ? 38.895 6.939 -53.895 1.00 59.84 220 ASN A C 1
ATOM 1743 O O . ASN A 1 220 ? 38.786 5.723 -54.076 1.00 59.84 220 ASN A O 1
ATOM 1747 N N . PRO A 1 221 ? 38.551 7.817 -54.856 1.00 57.59 221 PRO A N 1
ATOM 1748 C CA . PRO A 1 221 ? 38.101 7.381 -56.172 1.00 57.59 221 PRO A CA 1
ATOM 1749 C C . PRO A 1 221 ? 39.250 6.709 -56.939 1.00 57.59 221 PRO A C 1
ATOM 1751 O O . PRO A 1 221 ? 40.331 7.277 -57.094 1.00 57.59 221 PRO A O 1
ATOM 1754 N N . ILE A 1 222 ? 39.013 5.492 -57.437 1.00 48.41 222 ILE A N 1
ATOM 1755 C CA . ILE A 1 222 ? 39.929 4.801 -58.353 1.00 48.41 222 ILE A CA 1
ATOM 1756 C C . ILE A 1 222 ? 39.838 5.504 -59.709 1.00 48.41 222 ILE A C 1
ATOM 1758 O O . ILE A 1 222 ? 38.809 5.443 -60.382 1.00 48.41 222 ILE A O 1
ATOM 1762 N N . ALA A 1 223 ? 40.905 6.199 -60.103 1.00 46.69 223 ALA A N 1
ATOM 1763 C CA . ALA A 1 223 ? 41.009 6.758 -61.444 1.00 46.69 223 ALA A CA 1
ATOM 1764 C C . ALA A 1 223 ? 41.051 5.612 -62.476 1.00 46.69 223 ALA A C 1
ATOM 1766 O O . ALA A 1 223 ? 41.795 4.645 -62.274 1.00 46.69 223 ALA A O 1
ATOM 1767 N N . PRO A 1 224 ? 40.295 5.692 -63.584 1.00 41.41 224 PRO A N 1
ATOM 1768 C CA . PRO A 1 224 ? 40.444 4.741 -64.673 1.00 41.41 224 PRO A CA 1
ATOM 1769 C C . PRO A 1 224 ? 41.846 4.902 -65.265 1.00 41.41 224 PRO A C 1
ATOM 1771 O O . PRO A 1 224 ? 42.229 5.992 -65.692 1.00 41.41 224 PRO A O 1
ATOM 1774 N N . GLN A 1 225 ? 42.625 3.818 -65.266 1.00 42.69 225 GLN A N 1
ATOM 1775 C CA . GLN A 1 225 ? 43.890 3.779 -65.986 1.00 42.69 225 GLN A CA 1
ATOM 1776 C C . GLN A 1 225 ? 43.597 4.030 -67.465 1.00 42.69 225 GLN A C 1
ATOM 1778 O O . GLN A 1 225 ? 42.877 3.271 -68.113 1.00 42.69 225 GLN A O 1
ATOM 1783 N N . SER A 1 226 ? 44.127 5.136 -67.975 1.00 40.03 226 SER A N 1
ATOM 1784 C CA . SER A 1 226 ? 44.116 5.480 -69.386 1.00 40.03 226 SER A CA 1
ATOM 1785 C C . SER A 1 226 ? 44.832 4.383 -70.171 1.00 40.03 226 SER A C 1
ATOM 1787 O O . SER A 1 226 ? 46.059 4.297 -70.145 1.00 40.03 226 SER A O 1
ATOM 1789 N N . ALA A 1 227 ? 44.067 3.550 -70.871 1.00 45.03 227 ALA A N 1
ATOM 1790 C CA . ALA A 1 227 ? 44.588 2.761 -71.973 1.00 45.03 227 ALA A CA 1
ATOM 1791 C C . ALA A 1 227 ? 44.887 3.728 -73.130 1.00 45.03 227 ALA A C 1
ATOM 1793 O O . ALA A 1 227 ? 43.979 4.184 -73.823 1.00 45.03 227 ALA A O 1
ATOM 1794 N N . THR A 1 228 ? 46.152 4.117 -73.279 1.00 36.75 228 THR A N 1
ATOM 1795 C CA . THR A 1 228 ? 46.671 4.744 -74.505 1.00 36.75 228 THR A CA 1
ATOM 1796 C C . THR A 1 228 ? 46.983 3.673 -75.562 1.00 36.75 228 THR A C 1
ATOM 1798 O O . THR A 1 228 ? 47.283 2.543 -75.173 1.00 36.75 228 THR A O 1
ATOM 1801 N N . PRO A 1 229 ? 46.852 4.017 -76.858 1.00 50.22 229 PRO A N 1
ATOM 1802 C CA . PRO A 1 229 ? 46.614 3.086 -77.969 1.00 50.22 229 PRO A CA 1
ATOM 1803 C C . PRO A 1 229 ? 47.798 2.194 -78.350 1.00 50.22 229 PRO A C 1
ATOM 1805 O O . PRO A 1 229 ? 48.958 2.599 -78.108 1.00 50.22 229 PRO A O 1
#

pLDDT: mean 78.36, std 17.78, range [31.84, 97.94]

Sequence (229 aa):
MATIVAFTTQEKNSHNSHKFAFTLLPMNYGNWKAMIEHFLVFNNLFGYVDGTITCSEFKVSTGDAITDNPSYPRWICNDAHVHMIIISTISKYAFQHVQGDETPLTYLACAQEYATALANIGEHVKDKDLVLFVISGLHEEYNGLKSTLLARHPPITFIELHAFLSDHDYMINKNIPDVPTSQPHVFTASTETPSPNISNLHSQLQFLHNMASQLGFQLNPIAPQSATP